Protein AF-A0A439MGD2-F1 (afdb_monomer)

Solvent-accessible surface area (backbone atoms only — not comparable to full-atom values): 10215 Å² total; per-residue (Å²): 134,86,81,74,79,73,76,69,52,72,60,55,50,51,48,52,53,52,51,52,54,41,56,72,73,68,52,54,62,47,47,39,53,38,51,51,21,68,73,44,88,69,88,70,55,34,58,58,49,19,51,51,33,62,69,57,83,57,91,49,63,71,60,35,55,48,27,49,51,44,19,49,51,24,62,77,41,50,62,48,47,56,51,49,30,52,27,51,69,38,46,74,86,78,78,60,95,84,59,50,73,71,52,50,53,53,47,49,53,54,19,48,55,50,7,36,71,70,29,59,43,27,53,69,36,50,49,47,68,51,37,52,66,62,52,48,54,54,48,52,54,50,51,56,48,38,49,77,71,62,75,57,48,82,93,55,88,84,83,72,85,84,48,69,91,37,64,61,61,56,55,53,52,57,59,50,73,108

Radius of gyration: 20.26 Å; Cα contacts (8 Å, |Δi|>4): 170; chains: 1; bounding box: 61×33×60 Å

Secondary structure (DSSP, 8-state):
------PPPHHHHHHHHHHHHHHHTT--HHHHHHHHHHH-SSS--HHHHHHHHHH---S-HHHHHHHHHHHHHHHH-HHHHHHHHHHHHT---PPPTT--HHHHHHHHHHHHHHHHHH-HHHHH-GGGTT-HHHHHHHHHHHHHHHHHTT--STT-----TT-TTTHHHHHHHHHHT-

Sequence (178 aa):
MSTTERKPSPQASTARMVLDECMADGACVEAIIARLALRFETGIDAAELADVALDMCSADLRKRDRLERIADLLRHRPDIFAMLRETGAAVRHERDGWETDAAVVRRLAASFDAAATVSLAASVQLSSLGDEEKLTAATDEIVAWLERQGFTGTDRTILDIGCGIGRFESALSDAAHR

pLDDT: mean 88.45, std 11.64, range [37.03, 97.5]

Nearest PDB structures (foldseek):
  3t6g-assembly2_D  TM=3.072E-01  e=3.084E+00  Homo sapiens

Structure (mmCIF, N/CA/C/O backbone):
data_AF-A0A439MGD2-F1
#
_entry.id   AF-A0A439MGD2-F1
#
loop_
_atom_site.group_PDB
_atom_site.id
_atom_site.type_symbol
_atom_site.label_atom_id
_atom_site.label_alt_id
_atom_site.label_comp_id
_atom_site.label_asym_id
_atom_site.label_entity_id
_atom_site.label_seq_id
_atom_site.pdbx_PDB_ins_code
_atom_site.Cartn_x
_atom_site.Cartn_y
_atom_site.Cartn_z
_atom_site.occupancy
_atom_site.B_iso_or_equiv
_atom_site.auth_seq_id
_atom_site.auth_comp_id
_atom_site.auth_asym_id
_atom_site.auth_atom_id
_atom_site.pdbx_PDB_model_num
ATOM 1 N N . MET A 1 1 ? 36.175 5.487 -28.814 1.00 37.03 1 MET A N 1
ATOM 2 C CA . MET A 1 1 ? 35.192 4.424 -28.520 1.00 37.03 1 MET A CA 1
ATOM 3 C C . MET A 1 1 ? 33.833 5.093 -28.462 1.00 37.03 1 MET A C 1
ATOM 5 O O . MET A 1 1 ? 33.651 5.955 -27.616 1.00 37.03 1 MET A O 1
ATOM 9 N N . SER A 1 2 ? 32.960 4.815 -29.433 1.00 38.34 2 SER A N 1
ATOM 10 C CA . SER A 1 2 ? 31.617 5.405 -29.488 1.00 38.34 2 SER A CA 1
ATOM 11 C C . SER A 1 2 ? 30.775 4.842 -28.351 1.00 38.34 2 SER A C 1
ATOM 13 O O . SER A 1 2 ? 30.491 3.647 -28.329 1.00 38.34 2 SER A O 1
ATOM 15 N N . THR A 1 3 ? 30.392 5.694 -27.406 1.00 41.03 3 THR A N 1
ATOM 16 C CA . THR A 1 3 ? 29.295 5.428 -26.480 1.00 41.03 3 THR A CA 1
ATOM 17 C C . THR A 1 3 ? 28.009 5.517 -27.284 1.00 41.03 3 THR A C 1
ATOM 19 O O . THR A 1 3 ? 27.462 6.596 -27.493 1.00 41.03 3 THR A O 1
ATOM 22 N N . THR A 1 4 ? 27.569 4.387 -27.826 1.00 44.19 4 THR A N 1
ATOM 23 C CA . THR A 1 4 ? 26.235 4.267 -28.408 1.00 44.19 4 THR A CA 1
ATOM 24 C C . THR A 1 4 ? 25.240 4.577 -27.294 1.00 44.19 4 THR A C 1
ATOM 26 O O . THR A 1 4 ? 25.077 3.763 -26.386 1.00 44.19 4 THR A O 1
ATOM 29 N N . GLU A 1 5 ? 24.620 5.758 -27.321 1.00 45.97 5 GLU A N 1
ATOM 30 C CA . GLU A 1 5 ? 23.444 6.053 -26.504 1.00 45.97 5 GLU A CA 1
ATOM 31 C C . GLU A 1 5 ? 22.395 4.991 -26.833 1.00 45.97 5 GLU A C 1
ATOM 33 O O . GLU A 1 5 ? 21.767 4.991 -27.897 1.00 45.97 5 GLU A O 1
ATOM 38 N N . ARG A 1 6 ? 22.269 4.002 -25.948 1.00 54.38 6 ARG A N 1
ATOM 39 C CA . ARG A 1 6 ? 21.258 2.964 -26.070 1.00 54.38 6 ARG A CA 1
ATOM 40 C C . ARG A 1 6 ? 19.923 3.664 -25.869 1.00 54.38 6 ARG A C 1
ATOM 42 O O . ARG A 1 6 ? 19.632 4.121 -24.767 1.00 54.38 6 ARG A O 1
ATOM 49 N N . LYS A 1 7 ? 19.131 3.789 -26.939 1.00 57.94 7 LYS A N 1
ATOM 50 C CA . LYS A 1 7 ? 17.769 4.317 -26.820 1.00 57.94 7 LYS A CA 1
ATOM 51 C C . LYS A 1 7 ? 17.043 3.525 -25.723 1.00 57.94 7 LYS A C 1
ATOM 53 O O . LYS A 1 7 ? 17.091 2.291 -25.771 1.00 57.94 7 LYS A O 1
ATOM 58 N N . PRO A 1 8 ? 16.420 4.202 -24.743 1.00 61.88 8 PRO A N 1
ATOM 59 C CA . PRO A 1 8 ? 15.679 3.528 -23.686 1.00 61.88 8 PRO A CA 1
ATOM 60 C C . PRO A 1 8 ? 14.599 2.639 -24.306 1.00 61.88 8 PRO A C 1
ATOM 62 O O . PRO A 1 8 ? 14.018 2.987 -25.339 1.00 61.88 8 PRO A O 1
ATOM 65 N N . SER A 1 9 ? 14.339 1.485 -23.686 1.00 74.88 9 SER A N 1
ATOM 66 C CA . SER A 1 9 ? 13.216 0.637 -24.082 1.00 74.88 9 SER A CA 1
ATOM 67 C C . SER A 1 9 ? 11.909 1.456 -24.031 1.00 74.88 9 SER A C 1
ATOM 69 O O . SER A 1 9 ? 11.821 2.447 -23.291 1.00 74.88 9 SER A O 1
ATOM 71 N N . PRO A 1 10 ? 10.871 1.099 -24.811 1.00 77.94 10 PRO A N 1
ATOM 72 C CA . PRO A 1 10 ? 9.569 1.759 -24.710 1.00 77.94 10 PRO A CA 1
ATOM 73 C C . PRO A 1 10 ? 9.044 1.783 -23.265 1.00 77.94 10 PRO A C 1
ATOM 75 O O . PRO A 1 10 ? 8.558 2.814 -22.811 1.00 77.94 10 PRO A O 1
ATOM 78 N N . GLN A 1 11 ? 9.252 0.694 -22.516 1.00 78.25 11 GLN A N 1
ATOM 79 C CA . GLN A 1 11 ? 8.899 0.575 -21.098 1.00 78.25 11 GLN A CA 1
ATOM 80 C C . GLN A 1 11 ? 9.708 1.521 -20.205 1.00 78.25 11 GLN A C 1
ATOM 82 O O . GLN A 1 11 ? 9.112 2.231 -19.401 1.00 78.25 11 GLN A O 1
ATOM 87 N N . ALA A 1 12 ? 11.029 1.624 -20.392 1.00 82.00 12 ALA A N 1
ATOM 88 C CA . ALA A 1 12 ? 11.859 2.592 -19.673 1.00 82.00 12 ALA A CA 1
ATOM 89 C C . ALA A 1 12 ? 11.436 4.044 -19.961 1.00 82.00 12 ALA A C 1
ATOM 91 O O . ALA A 1 12 ? 11.472 4.899 -19.078 1.00 82.00 12 ALA A O 1
ATOM 92 N N . SER A 1 13 ? 10.987 4.334 -21.185 1.00 84.81 13 SER A N 1
ATOM 93 C CA . SER A 1 13 ? 10.489 5.666 -21.555 1.00 84.81 13 SER A CA 1
ATOM 94 C C . SER A 1 13 ? 9.161 5.986 -20.860 1.00 84.81 13 SER A C 1
ATOM 96 O O . SER A 1 13 ? 9.002 7.074 -20.307 1.00 84.81 13 SER A O 1
ATOM 98 N N . THR A 1 14 ? 8.233 5.025 -20.814 1.00 86.06 14 THR A N 1
ATOM 99 C CA . THR A 1 14 ? 6.993 5.141 -20.033 1.00 86.06 14 THR A CA 1
ATOM 100 C C . THR A 1 14 ? 7.289 5.270 -18.538 1.00 86.06 14 THR A C 1
ATOM 102 O O . THR A 1 14 ? 6.682 6.104 -17.875 1.00 86.06 14 THR A O 1
ATOM 105 N N . ALA A 1 15 ? 8.249 4.509 -18.005 1.00 86.69 15 ALA A N 1
ATOM 106 C CA . ALA A 1 15 ? 8.657 4.576 -16.603 1.00 86.69 15 ALA A CA 1
ATOM 107 C C . ALA A 1 15 ? 9.165 5.966 -16.214 1.00 86.69 15 ALA A C 1
ATOM 109 O O . ALA A 1 15 ? 8.719 6.505 -15.204 1.00 86.69 15 ALA A O 1
ATOM 110 N N . ARG A 1 16 ? 10.009 6.589 -17.048 1.00 90.12 16 ARG A N 1
ATOM 1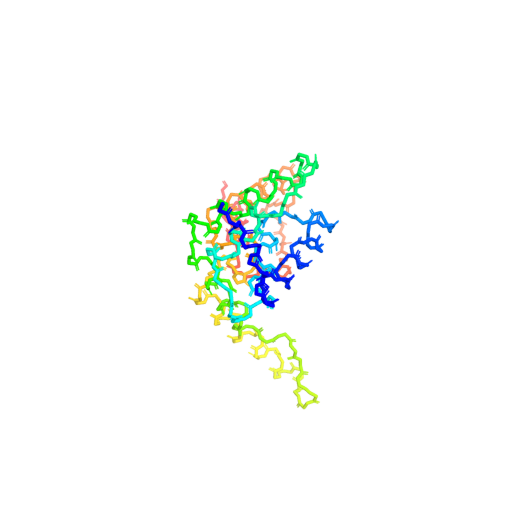11 C CA . ARG A 1 16 ? 10.465 7.975 -16.841 1.00 90.12 16 ARG A CA 1
ATOM 112 C C . ARG A 1 16 ? 9.303 8.963 -16.789 1.00 90.12 16 ARG A C 1
ATOM 114 O O . ARG A 1 16 ? 9.249 9.787 -15.884 1.00 90.12 16 ARG A O 1
ATOM 121 N N . MET A 1 17 ? 8.357 8.850 -17.722 1.00 87.81 17 MET A N 1
ATOM 122 C CA . MET A 1 17 ? 7.177 9.718 -17.764 1.00 87.81 17 MET A CA 1
ATOM 123 C C . MET A 1 17 ? 6.311 9.568 -16.503 1.00 87.81 17 MET A C 1
ATOM 125 O O . MET A 1 17 ? 5.921 10.567 -15.906 1.00 87.81 17 MET A O 1
ATOM 129 N N . VAL A 1 18 ? 6.048 8.330 -16.071 1.00 86.19 18 VAL A N 1
ATOM 130 C CA . VAL A 1 18 ? 5.254 8.054 -14.863 1.00 86.19 18 VAL A CA 1
ATOM 131 C C . VAL A 1 18 ? 5.973 8.531 -13.598 1.00 86.19 18 VAL A C 1
ATOM 133 O O . VAL A 1 18 ? 5.331 9.093 -12.711 1.00 86.19 18 VAL A O 1
ATOM 136 N N . LEU A 1 19 ? 7.292 8.333 -13.510 1.00 89.19 19 LEU A N 1
ATOM 137 C CA . LEU A 1 19 ? 8.119 8.849 -12.418 1.00 89.19 19 LEU A CA 1
ATOM 138 C C . LEU A 1 19 ? 8.026 10.376 -12.332 1.00 89.19 19 LEU A C 1
ATOM 140 O O . LEU A 1 19 ? 7.788 10.907 -11.248 1.00 89.19 19 LEU A O 1
ATOM 144 N N . ASP A 1 20 ? 8.164 11.078 -13.458 1.00 88.69 20 ASP A N 1
ATOM 145 C CA . ASP A 1 20 ? 8.048 12.538 -13.510 1.00 88.69 20 ASP A CA 1
ATOM 146 C C . ASP A 1 20 ? 6.662 13.037 -13.086 1.00 88.69 20 ASP A C 1
ATOM 148 O O . ASP A 1 20 ? 6.574 13.961 -12.274 1.00 88.69 20 ASP A O 1
ATOM 152 N N . GLU A 1 21 ? 5.591 12.399 -13.562 1.00 86.88 21 GLU A N 1
ATOM 153 C CA . GLU A 1 21 ? 4.212 12.718 -13.173 1.00 86.88 21 GLU A CA 1
ATOM 154 C C . GLU A 1 21 ? 4.003 12.537 -11.662 1.00 86.88 21 GLU A C 1
ATOM 156 O O . GLU A 1 21 ? 3.577 13.458 -10.968 1.00 86.88 21 GLU A O 1
ATOM 161 N N . CYS A 1 22 ? 4.392 11.382 -11.111 1.00 84.75 22 CYS A N 1
ATOM 162 C CA . CYS A 1 22 ? 4.196 11.110 -9.687 1.00 84.75 22 CYS A CA 1
ATOM 163 C C . CYS A 1 22 ? 5.055 12.020 -8.792 1.00 84.75 22 CYS A C 1
ATOM 165 O O . CYS A 1 22 ? 4.662 12.338 -7.667 1.00 84.75 22 CYS A O 1
ATOM 167 N N . MET A 1 23 ? 6.226 12.454 -9.270 1.00 85.88 23 MET A N 1
ATOM 168 C CA . MET A 1 23 ? 7.065 13.407 -8.546 1.00 85.88 23 MET A CA 1
ATOM 169 C C . MET A 1 23 ? 6.479 14.822 -8.528 1.00 85.88 23 MET A C 1
ATOM 171 O O . MET A 1 23 ? 6.664 15.510 -7.515 1.00 85.88 23 MET A O 1
ATOM 175 N N . ALA A 1 24 ? 5.791 15.234 -9.600 1.00 86.25 24 ALA A N 1
ATOM 176 C CA . ALA A 1 24 ? 5.147 16.542 -9.725 1.00 86.25 24 ALA A CA 1
ATOM 177 C C . ALA A 1 24 ? 3.980 16.721 -8.739 1.00 86.25 24 ALA A C 1
ATOM 179 O O . ALA A 1 24 ? 3.805 17.808 -8.194 1.00 86.25 24 ALA A O 1
ATOM 180 N N . ASP A 1 25 ? 3.267 15.638 -8.420 1.00 82.62 25 ASP A N 1
ATOM 181 C CA . ASP A 1 25 ? 2.149 15.630 -7.464 1.00 82.62 25 ASP A CA 1
ATOM 182 C C . ASP A 1 25 ? 2.575 15.753 -5.986 1.00 82.62 25 ASP A C 1
ATOM 184 O O . ASP A 1 25 ? 1.738 15.706 -5.086 1.00 82.62 25 ASP A O 1
ATOM 188 N N . GLY A 1 26 ? 3.878 15.835 -5.693 1.00 82.44 26 GLY A N 1
ATOM 189 C CA . GLY A 1 26 ? 4.385 15.907 -4.316 1.00 82.44 26 GLY A CA 1
ATOM 190 C C . GLY A 1 26 ? 4.240 14.610 -3.504 1.00 82.44 26 GLY A C 1
ATOM 191 O O . GLY A 1 26 ? 4.452 14.627 -2.294 1.00 82.44 26 GLY A O 1
ATOM 192 N N . ALA A 1 27 ? 3.914 13.481 -4.144 1.00 86.44 27 ALA A N 1
ATOM 193 C CA . ALA A 1 27 ? 3.750 12.187 -3.480 1.00 86.44 27 ALA A CA 1
ATOM 194 C C . ALA A 1 27 ? 5.040 11.714 -2.775 1.00 86.44 27 ALA A C 1
ATOM 196 O O . ALA A 1 27 ? 6.147 11.921 -3.277 1.00 86.44 27 ALA A O 1
ATOM 197 N N . CYS A 1 28 ? 4.932 11.036 -1.629 1.00 90.75 28 CYS A N 1
ATOM 198 C CA . CYS A 1 28 ? 6.105 10.424 -0.995 1.00 90.75 28 CYS A CA 1
ATOM 199 C C . CYS A 1 28 ? 6.706 9.313 -1.876 1.00 90.75 28 CYS A C 1
ATOM 201 O O . CYS A 1 28 ? 6.046 8.780 -2.769 1.00 90.75 28 CYS A O 1
ATOM 203 N N . VAL A 1 29 ? 7.968 8.958 -1.623 1.00 93.56 29 VAL A N 1
ATOM 204 C CA . VAL A 1 29 ? 8.707 7.955 -2.409 1.00 93.56 29 VAL A CA 1
ATOM 205 C C . VAL A 1 29 ? 7.972 6.612 -2.449 1.00 93.56 29 VAL A C 1
ATOM 207 O O . VAL A 1 29 ? 7.854 5.996 -3.504 1.00 93.56 29 VAL A O 1
ATOM 210 N N . GLU A 1 30 ? 7.408 6.186 -1.326 1.00 94.56 30 GLU A N 1
ATOM 211 C CA . GLU A 1 30 ? 6.679 4.928 -1.221 1.00 94.56 30 GLU A CA 1
ATOM 212 C C . GLU A 1 30 ? 5.373 4.947 -2.025 1.00 94.56 30 GLU A C 1
ATOM 214 O O . GLU A 1 30 ? 5.033 3.968 -2.688 1.00 94.56 30 GLU A O 1
ATOM 219 N N . ALA A 1 31 ? 4.666 6.081 -2.048 1.00 93.00 31 ALA A N 1
ATOM 220 C CA . ALA A 1 31 ? 3.486 6.245 -2.891 1.00 93.00 31 ALA A CA 1
ATOM 221 C C . ALA A 1 31 ? 3.842 6.227 -4.386 1.00 93.00 31 ALA A C 1
ATOM 223 O O . ALA A 1 31 ? 3.080 5.683 -5.183 1.00 93.00 31 ALA A O 1
ATOM 224 N N . ILE A 1 32 ? 5.000 6.775 -4.771 1.00 92.94 32 ILE A N 1
ATOM 225 C CA . ILE A 1 32 ? 5.499 6.692 -6.151 1.00 92.94 32 ILE A CA 1
ATOM 226 C C . ILE A 1 32 ? 5.755 5.228 -6.527 1.00 92.94 32 ILE A C 1
ATOM 228 O O . ILE A 1 32 ? 5.255 4.776 -7.554 1.00 92.94 32 ILE A O 1
ATOM 232 N N . ILE A 1 33 ? 6.460 4.466 -5.684 1.00 93.38 33 ILE A N 1
ATOM 233 C CA . ILE A 1 33 ? 6.733 3.037 -5.919 1.00 93.38 33 ILE A CA 1
ATOM 234 C C . ILE A 1 33 ? 5.428 2.239 -6.045 1.00 93.38 33 ILE A C 1
ATOM 236 O O . ILE A 1 33 ? 5.273 1.467 -6.989 1.00 93.38 33 ILE A O 1
ATOM 240 N N . ALA A 1 34 ? 4.459 2.468 -5.156 1.00 93.50 34 ALA A N 1
ATOM 241 C CA . ALA A 1 34 ? 3.152 1.818 -5.227 1.00 93.50 34 ALA A CA 1
ATOM 242 C C . ALA A 1 34 ? 2.400 2.143 -6.531 1.00 93.50 34 ALA A C 1
ATOM 244 O O . ALA A 1 34 ? 1.881 1.244 -7.189 1.00 93.50 34 ALA A O 1
ATOM 245 N N . ARG A 1 35 ? 2.389 3.411 -6.965 1.00 91.25 35 ARG A N 1
ATOM 246 C CA . ARG A 1 35 ? 1.772 3.818 -8.242 1.00 91.25 35 ARG A CA 1
ATOM 247 C C . ARG A 1 35 ? 2.469 3.193 -9.448 1.00 91.25 35 ARG A C 1
ATOM 249 O O . ARG A 1 35 ? 1.793 2.794 -10.393 1.00 91.25 35 ARG A O 1
ATOM 256 N N . LEU A 1 36 ? 3.798 3.100 -9.423 1.00 89.88 36 LEU A N 1
ATOM 257 C CA . LEU A 1 36 ? 4.565 2.416 -10.464 1.00 89.88 36 LEU A CA 1
ATOM 258 C C . LEU A 1 36 ? 4.184 0.934 -10.534 1.00 89.88 36 LEU A C 1
ATOM 260 O O . LEU A 1 36 ? 3.945 0.431 -11.628 1.00 89.88 36 LEU A O 1
ATOM 264 N N . ALA A 1 37 ? 4.062 0.259 -9.388 1.00 91.19 37 ALA A N 1
ATOM 265 C CA . ALA A 1 37 ? 3.673 -1.150 -9.334 1.00 91.19 37 ALA A CA 1
ATOM 266 C C . ALA A 1 37 ? 2.301 -1.382 -9.986 1.00 91.19 37 ALA A C 1
ATOM 268 O O . ALA A 1 37 ? 2.162 -2.293 -10.794 1.00 91.19 37 ALA A O 1
ATOM 269 N N . LEU A 1 38 ? 1.324 -0.511 -9.715 1.00 88.56 38 LEU A N 1
ATOM 270 C CA . LEU A 1 38 ? -0.019 -0.605 -10.302 1.00 88.56 38 LEU A CA 1
ATOM 271 C C . LEU A 1 38 ? -0.073 -0.257 -11.797 1.00 88.56 38 LEU A C 1
ATOM 273 O O . LEU A 1 38 ? -0.917 -0.777 -12.516 1.00 88.56 38 LEU A O 1
ATOM 277 N N . ARG A 1 39 ? 0.791 0.645 -12.282 1.00 86.31 39 ARG A N 1
ATOM 278 C CA . ARG A 1 39 ? 0.784 1.084 -13.692 1.00 86.31 39 ARG A CA 1
ATOM 279 C C . ARG A 1 39 ? 1.548 0.146 -14.624 1.00 86.31 39 ARG A C 1
ATOM 281 O O . ARG A 1 39 ? 1.283 0.136 -15.823 1.00 86.31 39 ARG A O 1
ATOM 288 N N . PHE A 1 40 ? 2.500 -0.615 -14.096 1.00 78.69 40 PHE A N 1
ATOM 289 C CA . PHE A 1 40 ? 3.270 -1.582 -14.866 1.00 78.69 40 PHE A CA 1
ATOM 290 C C . PHE A 1 40 ? 2.907 -2.989 -14.408 1.00 78.69 40 PHE A C 1
ATOM 292 O O . PHE A 1 40 ? 3.580 -3.504 -13.530 1.00 78.69 40 PHE A O 1
ATOM 299 N N . GLU A 1 41 ? 1.902 -3.642 -14.990 1.00 65.25 41 GLU A N 1
ATOM 300 C CA . GLU A 1 41 ? 1.585 -5.041 -14.639 1.00 65.25 41 GLU A CA 1
ATOM 301 C C . GLU A 1 41 ? 2.681 -6.022 -15.099 1.00 65.25 41 GLU A C 1
ATOM 303 O O . GLU A 1 41 ? 2.976 -7.000 -14.417 1.00 65.25 41 GLU A O 1
ATOM 308 N N . THR A 1 42 ? 3.337 -5.745 -16.233 1.00 69.06 42 THR A N 1
ATOM 309 C CA . THR A 1 42 ? 4.427 -6.567 -16.787 1.00 69.06 42 THR A CA 1
ATOM 310 C C . THR A 1 42 ? 5.499 -5.710 -17.472 1.00 69.06 42 THR A C 1
ATOM 312 O O . THR A 1 42 ? 5.264 -4.553 -17.824 1.00 69.06 42 THR A O 1
ATOM 315 N N . GLY A 1 43 ? 6.691 -6.281 -17.680 1.00 73.31 43 GLY A N 1
ATOM 316 C CA . GLY A 1 43 ? 7.683 -5.742 -18.621 1.00 73.31 43 GLY A CA 1
ATOM 317 C C . GLY A 1 43 ? 8.708 -4.748 -18.073 1.00 73.31 43 GLY A C 1
ATOM 318 O O . GLY A 1 43 ? 9.552 -4.308 -18.838 1.00 73.31 43 GLY A O 1
ATOM 319 N N . ILE A 1 44 ? 8.669 -4.416 -16.783 1.00 84.44 44 ILE A N 1
ATOM 320 C CA . ILE A 1 44 ? 9.782 -3.747 -16.097 1.00 84.44 44 ILE A CA 1
ATOM 321 C C . ILE A 1 44 ? 9.900 -4.317 -14.684 1.00 84.44 44 ILE A C 1
ATOM 323 O O . ILE A 1 44 ? 8.885 -4.467 -13.990 1.00 84.44 44 ILE A O 1
ATOM 327 N N . ASP A 1 45 ? 11.099 -4.708 -14.271 1.00 87.25 45 ASP A N 1
ATOM 328 C CA . ASP A 1 45 ? 11.350 -5.189 -12.913 1.00 87.25 45 ASP A CA 1
ATOM 329 C C . ASP A 1 45 ? 11.855 -4.060 -11.997 1.00 87.25 45 ASP A C 1
ATOM 331 O O . ASP A 1 45 ? 12.037 -2.914 -12.419 1.00 87.25 45 ASP A O 1
ATOM 335 N N . ALA A 1 46 ? 12.014 -4.366 -10.707 1.00 90.62 46 ALA A N 1
ATOM 336 C CA . ALA A 1 46 ? 12.459 -3.388 -9.719 1.00 90.62 46 ALA A CA 1
ATOM 337 C C . ALA A 1 46 ? 13.872 -2.854 -10.015 1.00 90.62 46 ALA A C 1
ATOM 339 O O . ALA A 1 46 ? 14.135 -1.673 -9.795 1.00 90.62 46 ALA A O 1
ATOM 340 N N . ALA A 1 47 ? 14.769 -3.699 -10.532 1.00 90.88 47 ALA A N 1
ATOM 341 C CA . ALA A 1 47 ? 16.142 -3.310 -10.830 1.00 90.88 47 ALA A CA 1
ATOM 342 C C . ALA A 1 47 ? 16.196 -2.370 -12.041 1.00 90.88 47 ALA A C 1
ATOM 344 O O . ALA A 1 47 ? 16.828 -1.319 -11.966 1.00 90.88 47 ALA A O 1
ATOM 345 N N . GLU A 1 48 ? 15.459 -2.685 -13.108 1.00 90.38 48 GLU A N 1
ATOM 346 C CA . GLU A 1 48 ? 15.346 -1.817 -14.280 1.00 90.38 48 GLU A CA 1
ATOM 347 C C . GLU A 1 48 ? 14.711 -0.468 -13.909 1.00 90.38 48 GLU A C 1
ATOM 349 O O . GLU A 1 48 ? 15.202 0.574 -14.337 1.00 90.38 48 GLU A O 1
ATOM 354 N N . LEU A 1 49 ? 13.683 -0.439 -13.050 1.00 90.50 49 LEU A N 1
ATOM 355 C CA . LEU A 1 49 ? 13.126 0.824 -12.546 1.00 90.50 49 LEU A CA 1
ATOM 356 C C . LEU A 1 49 ? 14.115 1.628 -11.697 1.00 90.50 49 LEU A C 1
ATOM 358 O O . LEU A 1 49 ? 14.124 2.858 -11.785 1.00 90.50 49 LEU A O 1
ATOM 362 N N . ALA A 1 50 ? 14.939 0.962 -10.887 1.00 93.50 50 ALA A N 1
ATOM 363 C CA . ALA A 1 50 ? 15.976 1.629 -10.108 1.00 93.50 50 ALA A CA 1
ATOM 364 C C . ALA A 1 50 ? 17.023 2.282 -11.020 1.00 93.50 50 ALA A C 1
ATOM 366 O O . ALA A 1 50 ? 17.408 3.431 -10.798 1.00 93.50 50 ALA A O 1
ATOM 367 N N . ASP A 1 51 ? 17.439 1.581 -12.074 1.00 93.19 51 ASP A N 1
ATOM 368 C CA . ASP A 1 51 ? 18.372 2.111 -13.066 1.00 93.19 51 ASP A CA 1
ATOM 369 C C . ASP A 1 51 ? 17.747 3.278 -13.843 1.00 93.19 51 ASP A C 1
ATOM 371 O O . ASP A 1 51 ? 18.374 4.326 -13.999 1.00 93.19 51 ASP A O 1
ATOM 375 N N . VAL A 1 52 ? 16.471 3.164 -14.231 1.00 92.44 52 VAL A N 1
ATOM 376 C CA . VAL A 1 52 ? 15.722 4.266 -14.851 1.00 92.44 52 VAL A CA 1
ATOM 377 C C . VAL A 1 52 ? 15.691 5.503 -13.952 1.00 92.44 52 VAL A C 1
ATOM 379 O O . VAL A 1 52 ? 15.893 6.608 -14.458 1.00 92.44 52 VAL A O 1
ATOM 382 N N . ALA A 1 53 ? 15.445 5.341 -12.649 1.00 93.06 53 ALA A N 1
ATOM 383 C CA . ALA A 1 53 ? 15.404 6.453 -11.703 1.00 93.06 53 ALA A CA 1
ATOM 384 C C . ALA A 1 53 ? 16.772 7.143 -11.558 1.00 93.06 53 ALA A C 1
ATOM 386 O O . ALA A 1 53 ? 16.829 8.370 -11.515 1.00 93.06 53 ALA A O 1
ATOM 387 N N . LEU A 1 54 ? 17.873 6.388 -11.544 1.00 93.50 54 LEU A N 1
ATOM 388 C CA . LEU A 1 54 ? 19.227 6.952 -11.450 1.00 93.50 54 LEU A CA 1
ATOM 389 C C . LEU A 1 54 ? 19.690 7.628 -12.739 1.00 93.50 54 LEU A C 1
ATOM 391 O O . LEU A 1 54 ? 20.414 8.620 -12.685 1.00 93.50 54 LEU A O 1
ATOM 395 N N . ASP A 1 55 ? 19.236 7.136 -13.890 1.00 93.31 55 ASP A N 1
ATOM 396 C CA . ASP A 1 55 ? 19.491 7.765 -15.186 1.00 93.31 55 ASP A CA 1
ATOM 397 C C . ASP A 1 55 ? 18.772 9.117 -15.342 1.00 93.31 55 ASP A C 1
ATOM 399 O O . ASP A 1 55 ? 19.139 9.927 -16.200 1.00 93.31 55 ASP A O 1
ATOM 403 N N . MET A 1 56 ? 17.722 9.379 -14.554 1.00 90.50 56 MET A N 1
ATOM 404 C CA . MET A 1 56 ? 16.994 10.649 -14.576 1.00 90.50 56 MET A CA 1
ATOM 405 C C . MET A 1 56 ? 17.817 11.754 -13.898 1.00 90.50 56 MET A C 1
ATOM 407 O O . MET A 1 56 ? 17.578 12.156 -12.762 1.00 90.50 56 MET A O 1
ATOM 411 N N . CYS A 1 57 ? 18.786 12.309 -14.624 1.00 77.50 57 CYS A N 1
ATOM 412 C CA . CYS A 1 57 ? 19.557 13.461 -14.167 1.00 77.50 57 CYS A CA 1
ATOM 413 C C . CYS A 1 57 ? 18.650 14.675 -13.895 1.00 77.50 57 CYS A C 1
ATOM 415 O O . CYS A 1 57 ? 17.934 15.149 -14.779 1.00 77.50 57 CYS A O 1
ATOM 417 N N . SER A 1 58 ? 18.738 15.243 -12.688 1.00 83.81 58 SER A N 1
ATOM 418 C CA . SER A 1 58 ? 18.112 16.525 -12.350 1.00 83.81 58 SER A CA 1
ATOM 419 C C . SER A 1 58 ? 19.111 17.498 -11.725 1.00 83.81 58 SER A C 1
ATOM 421 O O . SER A 1 58 ? 19.959 17.112 -10.914 1.00 83.81 58 SER A O 1
ATOM 423 N N . ALA A 1 59 ? 19.006 18.774 -12.107 1.00 86.50 59 ALA A N 1
ATOM 424 C CA . ALA A 1 59 ? 19.716 19.874 -11.454 1.00 86.50 59 ALA A CA 1
ATOM 425 C C . ALA A 1 59 ? 19.078 20.262 -10.106 1.00 86.50 59 ALA A C 1
ATOM 427 O O . ALA A 1 59 ? 19.741 20.874 -9.273 1.00 86.50 59 ALA A O 1
ATOM 428 N N . ASP A 1 60 ? 17.814 19.891 -9.881 1.00 90.00 60 ASP A N 1
ATOM 429 C CA . ASP A 1 60 ? 17.139 20.063 -8.597 1.00 90.00 60 ASP A CA 1
ATOM 430 C C . ASP A 1 60 ? 17.594 18.964 -7.627 1.00 90.00 60 ASP A C 1
ATOM 432 O O . ASP A 1 60 ? 17.318 17.779 -7.833 1.00 90.00 60 ASP A O 1
ATOM 436 N N . LEU A 1 61 ? 18.288 19.373 -6.561 1.00 89.00 61 LEU A N 1
ATOM 437 C CA . LEU A 1 61 ? 18.798 18.468 -5.530 1.00 89.00 61 LEU A CA 1
ATOM 438 C C . LEU A 1 61 ? 17.674 17.679 -4.849 1.00 89.00 61 LEU A C 1
ATOM 440 O O . LEU A 1 61 ? 17.821 16.484 -4.640 1.00 89.00 61 LEU A O 1
ATOM 444 N N . ARG A 1 62 ? 16.509 18.289 -4.593 1.00 88.75 62 ARG A N 1
ATOM 445 C CA . ARG A 1 62 ? 15.388 17.580 -3.951 1.00 88.75 62 ARG A CA 1
ATOM 446 C C . ARG A 1 62 ? 14.816 16.498 -4.853 1.00 88.75 62 ARG A C 1
ATOM 448 O O . ARG A 1 62 ? 14.410 15.441 -4.374 1.00 88.75 62 ARG A O 1
ATOM 455 N N . LYS A 1 63 ? 14.745 16.769 -6.158 1.00 90.25 63 LYS A N 1
ATOM 456 C CA . LYS A 1 63 ? 14.304 15.776 -7.141 1.00 90.25 63 LYS A CA 1
ATOM 457 C C . LYS A 1 63 ? 15.319 14.638 -7.244 1.00 90.25 63 LYS A C 1
ATOM 459 O O . LYS A 1 63 ? 14.914 13.481 -7.265 1.00 90.25 63 LYS A O 1
ATOM 464 N N . ARG A 1 64 ? 16.614 14.964 -7.252 1.00 91.94 64 ARG A N 1
ATOM 465 C CA . ARG A 1 64 ? 17.700 13.978 -7.253 1.00 91.94 64 ARG A CA 1
ATOM 466 C C . ARG A 1 64 ? 17.649 13.066 -6.027 1.00 91.94 64 ARG A C 1
ATOM 468 O O . ARG A 1 64 ? 17.574 11.858 -6.206 1.00 91.94 64 ARG A O 1
ATOM 475 N N . ASP A 1 65 ? 17.565 13.628 -4.822 1.00 92.50 65 ASP A N 1
ATOM 476 C CA . ASP A 1 65 ? 17.504 12.852 -3.575 1.00 92.50 65 ASP A CA 1
ATOM 477 C C . ASP A 1 65 ? 16.304 11.884 -3.564 1.00 92.50 65 ASP A C 1
ATOM 479 O O . ASP A 1 65 ? 16.393 10.750 -3.094 1.00 92.50 65 ASP A O 1
ATOM 483 N N . ARG A 1 66 ? 15.157 12.310 -4.117 1.00 93.31 66 ARG A N 1
ATOM 484 C CA . ARG A 1 66 ? 13.966 11.452 -4.251 1.00 93.31 66 ARG A CA 1
ATOM 485 C C . ARG A 1 66 ? 14.190 10.306 -5.236 1.00 93.31 66 ARG A C 1
ATOM 487 O O . ARG A 1 66 ? 13.766 9.192 -4.943 1.00 93.31 66 ARG A O 1
ATOM 494 N N . LEU A 1 67 ? 14.831 10.564 -6.375 1.00 94.44 67 LEU A N 1
ATOM 495 C CA . LEU A 1 67 ? 15.158 9.538 -7.371 1.00 94.44 67 LEU A CA 1
ATOM 496 C C . LEU A 1 67 ? 16.155 8.512 -6.822 1.00 94.44 67 LEU A C 1
ATOM 498 O O . LEU A 1 67 ? 15.938 7.312 -6.981 1.00 94.44 67 LEU A O 1
ATOM 502 N N . GLU A 1 68 ? 17.184 8.971 -6.108 1.00 95.06 68 GLU A N 1
ATOM 503 C CA . GLU A 1 68 ? 18.147 8.106 -5.418 1.00 95.06 68 GLU A CA 1
ATOM 504 C C . GLU A 1 68 ? 17.441 7.222 -4.381 1.00 95.06 68 GLU A C 1
ATOM 506 O O . GLU A 1 68 ? 17.604 6.005 -4.391 1.00 95.06 68 GLU A O 1
ATOM 511 N N . ARG A 1 69 ? 16.542 7.794 -3.569 1.00 95.12 69 ARG A N 1
ATOM 512 C CA . ARG A 1 69 ? 15.757 7.032 -2.585 1.00 95.12 69 ARG A CA 1
ATOM 513 C C . ARG A 1 69 ? 14.824 5.996 -3.223 1.00 95.12 69 ARG A C 1
ATOM 515 O O . ARG A 1 69 ? 14.654 4.911 -2.667 1.00 95.12 69 ARG A O 1
ATOM 522 N N . ILE A 1 70 ? 14.202 6.318 -4.362 1.00 94.25 70 ILE A N 1
ATOM 523 C CA . ILE A 1 70 ? 13.393 5.356 -5.129 1.00 94.25 70 ILE A CA 1
ATOM 524 C C . ILE A 1 70 ? 14.274 4.180 -5.561 1.00 94.25 70 ILE A C 1
ATOM 526 O O . ILE A 1 70 ? 13.918 3.028 -5.311 1.00 94.25 70 ILE A O 1
ATOM 530 N N . ALA A 1 71 ? 15.426 4.468 -6.169 1.00 94.88 71 ALA A N 1
ATOM 531 C CA . ALA A 1 71 ? 16.350 3.446 -6.642 1.00 94.88 71 ALA A CA 1
ATOM 532 C C . ALA A 1 71 ? 16.883 2.572 -5.499 1.00 94.88 71 ALA A C 1
ATOM 534 O O . ALA A 1 71 ? 16.924 1.348 -5.630 1.00 94.88 71 ALA A O 1
ATOM 535 N N . ASP A 1 72 ? 17.225 3.180 -4.363 1.00 95.19 72 ASP A N 1
ATOM 536 C CA . ASP A 1 72 ? 17.681 2.462 -3.178 1.00 95.19 72 ASP A CA 1
ATOM 537 C C . ASP A 1 72 ? 16.614 1.492 -2.670 1.00 95.19 72 ASP A C 1
ATOM 539 O O . ASP A 1 72 ? 16.909 0.313 -2.481 1.00 95.19 72 ASP A O 1
ATOM 543 N N . LEU A 1 73 ? 15.367 1.935 -2.492 1.00 94.25 73 LEU A N 1
ATOM 544 C CA . LEU A 1 73 ? 14.296 1.057 -2.010 1.00 94.25 73 LEU A CA 1
ATOM 545 C C . LEU A 1 73 ? 14.035 -0.116 -2.959 1.00 94.25 73 LEU A C 1
ATOM 547 O O . LEU A 1 73 ? 13.902 -1.251 -2.500 1.00 94.25 73 LEU A O 1
ATOM 551 N N . LEU A 1 74 ? 14.006 0.146 -4.267 1.00 92.88 74 LEU A N 1
ATOM 552 C CA . LEU A 1 74 ? 13.794 -0.883 -5.286 1.00 92.88 74 LEU A CA 1
ATOM 553 C C . LEU A 1 74 ? 14.934 -1.912 -5.329 1.00 92.88 74 LEU A C 1
ATOM 555 O O . LEU A 1 74 ? 14.680 -3.096 -5.537 1.00 92.88 74 LEU A O 1
ATOM 559 N N . ARG A 1 75 ? 16.182 -1.487 -5.097 1.00 93.56 75 ARG A N 1
ATOM 560 C CA . ARG A 1 75 ? 17.346 -2.388 -5.052 1.00 93.56 75 ARG A CA 1
ATOM 561 C C . ARG A 1 75 ? 17.423 -3.210 -3.773 1.00 93.56 75 ARG A C 1
ATOM 563 O O . ARG A 1 75 ? 17.803 -4.375 -3.835 1.00 93.56 75 ARG A O 1
ATOM 570 N N . HIS A 1 76 ? 17.091 -2.620 -2.626 1.00 93.50 76 HIS A N 1
ATOM 571 C CA . HIS A 1 76 ? 17.193 -3.303 -1.334 1.00 93.50 76 HIS A CA 1
ATOM 572 C C . HIS A 1 76 ? 16.053 -4.290 -1.092 1.00 93.50 76 HIS A C 1
ATOM 574 O O . HIS A 1 76 ? 16.240 -5.257 -0.357 1.00 93.50 76 HIS A O 1
ATOM 580 N N . ARG A 1 77 ? 14.883 -4.060 -1.694 1.00 90.50 77 ARG A N 1
ATOM 581 C CA . ARG A 1 77 ? 13.727 -4.953 -1.577 1.00 90.50 77 ARG A CA 1
ATOM 582 C C . ARG A 1 77 ? 13.085 -5.202 -2.953 1.00 90.50 77 ARG A C 1
ATOM 584 O O . ARG A 1 77 ? 12.017 -4.661 -3.251 1.00 90.50 77 ARG A O 1
ATOM 591 N N . PRO A 1 78 ? 13.749 -5.989 -3.818 1.00 85.31 78 PRO A N 1
ATOM 592 C CA . PRO A 1 78 ? 13.310 -6.212 -5.199 1.00 85.31 78 PRO A CA 1
ATOM 593 C C . PRO A 1 78 ? 11.963 -6.949 -5.299 1.00 85.31 78 PRO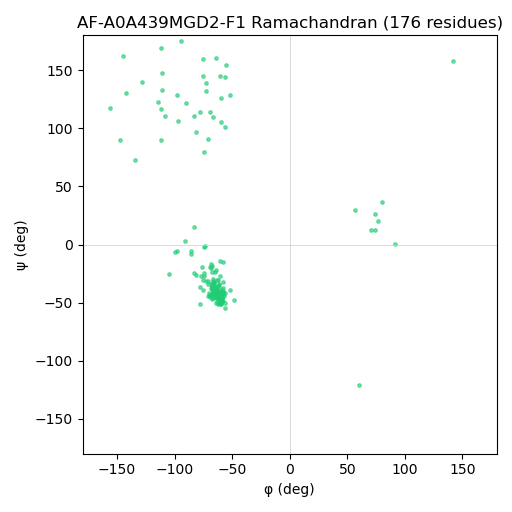 A C 1
ATOM 595 O O . PRO A 1 78 ? 11.242 -6.812 -6.287 1.00 85.31 78 PRO A O 1
ATOM 598 N N . ASP A 1 79 ? 11.607 -7.706 -4.265 1.00 90.00 79 ASP A N 1
ATOM 599 C CA . ASP A 1 79 ? 10.365 -8.460 -4.114 1.00 90.00 79 ASP A CA 1
ATOM 600 C C . ASP A 1 79 ? 9.146 -7.581 -3.796 1.00 90.00 79 ASP A C 1
ATOM 602 O O . ASP A 1 79 ? 8.042 -7.939 -4.214 1.00 90.00 79 ASP A O 1
ATOM 606 N N . ILE A 1 80 ? 9.326 -6.404 -3.163 1.00 89.88 80 ILE A N 1
ATOM 607 C CA . ILE A 1 80 ? 8.226 -5.444 -2.914 1.00 89.88 80 ILE A CA 1
ATOM 608 C C . ILE A 1 80 ? 7.441 -5.228 -4.195 1.00 89.88 80 ILE A C 1
ATOM 610 O O . ILE A 1 80 ? 6.218 -5.217 -4.185 1.00 89.88 80 ILE A O 1
ATOM 614 N N . PHE A 1 81 ? 8.140 -4.991 -5.303 1.00 89.75 81 PHE A N 1
ATOM 615 C CA . PHE A 1 81 ? 7.483 -4.533 -6.514 1.00 89.75 81 PHE A CA 1
ATOM 616 C C . PHE A 1 81 ? 6.530 -5.593 -7.080 1.00 89.75 81 PHE A C 1
ATOM 618 O O . PHE A 1 81 ? 5.441 -5.260 -7.544 1.00 89.75 81 PHE A O 1
ATOM 625 N N . ALA A 1 82 ? 6.907 -6.871 -6.975 1.00 90.44 82 ALA A N 1
ATOM 626 C CA . ALA A 1 82 ? 6.042 -7.996 -7.314 1.00 90.44 82 ALA A CA 1
ATOM 627 C C . ALA A 1 82 ? 4.886 -8.147 -6.312 1.00 90.44 82 ALA A C 1
ATOM 629 O O . ALA A 1 82 ? 3.738 -8.252 -6.735 1.00 90.44 82 ALA A O 1
ATOM 630 N N . MET A 1 83 ? 5.163 -8.060 -5.007 1.00 94.31 83 MET A N 1
ATOM 631 C CA . MET A 1 83 ? 4.138 -8.127 -3.959 1.00 94.31 83 MET A CA 1
ATOM 632 C C . MET A 1 83 ? 3.071 -7.034 -4.121 1.00 94.31 83 MET A C 1
ATOM 634 O O . MET A 1 83 ? 1.878 -7.311 -4.015 1.00 94.31 83 MET A O 1
ATOM 638 N N . LEU A 1 84 ? 3.467 -5.796 -4.435 1.00 94.69 84 LEU A N 1
ATOM 639 C CA . LEU A 1 84 ? 2.532 -4.686 -4.635 1.00 94.69 84 LEU A CA 1
ATOM 640 C C . LEU A 1 84 ? 1.657 -4.880 -5.871 1.00 94.69 84 LEU A C 1
ATOM 642 O O . LEU A 1 84 ? 0.471 -4.557 -5.832 1.00 94.69 84 LEU A O 1
ATOM 646 N N . ARG A 1 85 ? 2.229 -5.417 -6.955 1.00 92.88 85 ARG A N 1
ATOM 647 C CA . ARG A 1 85 ? 1.473 -5.792 -8.157 1.00 92.88 85 ARG A CA 1
ATOM 648 C C . ARG A 1 85 ? 0.439 -6.855 -7.838 1.00 92.88 85 ARG A C 1
ATOM 650 O O . ARG A 1 85 ? -0.719 -6.686 -8.188 1.00 92.88 85 ARG A O 1
ATOM 657 N N . GLU A 1 86 ? 0.855 -7.920 -7.162 1.00 94.50 86 GLU A N 1
ATOM 658 C CA . GLU A 1 86 ? -0.021 -9.033 -6.804 1.00 94.50 86 GLU A CA 1
ATOM 659 C C . GLU A 1 86 ? -1.143 -8.580 -5.858 1.00 94.50 86 GLU A C 1
ATOM 661 O O . GLU A 1 86 ? -2.315 -8.847 -6.115 1.00 94.50 86 GLU A O 1
ATOM 666 N N . THR A 1 87 ? -0.802 -7.793 -4.833 1.00 95.81 87 THR A N 1
ATOM 667 C CA . THR A 1 87 ? -1.774 -7.210 -3.894 1.00 95.81 87 THR A CA 1
ATOM 668 C C . THR A 1 87 ? -2.773 -6.305 -4.619 1.00 95.81 87 THR A C 1
ATOM 670 O O . THR A 1 87 ? -3.976 -6.403 -4.390 1.00 95.81 87 THR A O 1
ATOM 673 N N . GLY A 1 88 ? -2.296 -5.432 -5.514 1.00 93.62 88 GLY A N 1
ATOM 674 C CA . GLY A 1 88 ? -3.153 -4.539 -6.295 1.00 93.62 88 GLY A CA 1
ATOM 675 C C . GLY A 1 88 ? -4.052 -5.285 -7.283 1.00 93.62 88 GLY A C 1
ATOM 676 O O . GLY A 1 88 ? -5.238 -4.983 -7.386 1.00 93.62 88 GLY A O 1
ATOM 677 N N . ALA A 1 89 ? -3.512 -6.297 -7.964 1.00 93.25 89 ALA A N 1
ATOM 678 C CA . ALA A 1 89 ? -4.239 -7.111 -8.936 1.00 93.25 89 ALA A CA 1
ATOM 679 C C . ALA A 1 89 ? -5.331 -7.987 -8.298 1.00 93.25 89 ALA A C 1
ATOM 681 O O . ALA A 1 89 ? -6.299 -8.344 -8.970 1.00 93.25 89 ALA A O 1
ATOM 682 N N . ALA A 1 90 ? -5.220 -8.305 -7.003 1.00 95.38 90 ALA A N 1
ATOM 683 C CA . ALA A 1 90 ? -6.258 -9.029 -6.271 1.00 95.38 90 ALA A CA 1
ATOM 684 C C . ALA A 1 90 ? -7.579 -8.239 -6.163 1.00 95.38 90 ALA A C 1
ATOM 686 O O . ALA A 1 90 ? -8.653 -8.833 -5.990 1.00 95.38 90 ALA A O 1
ATOM 687 N N . VAL A 1 91 ? -7.531 -6.906 -6.302 1.00 92.00 91 VAL A N 1
ATOM 688 C CA . VAL A 1 91 ? -8.701 -6.035 -6.176 1.00 92.00 91 VAL A CA 1
ATOM 689 C C . VAL A 1 91 ? -9.137 -5.476 -7.522 1.00 92.00 91 VAL A C 1
ATOM 691 O O . VAL A 1 91 ? -8.538 -4.567 -8.090 1.00 92.00 91 VAL A O 1
ATOM 69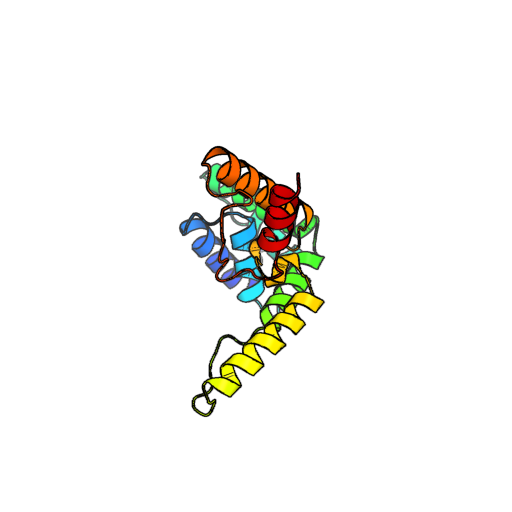4 N N . ARG A 1 92 ? -10.291 -5.948 -7.996 1.00 89.81 92 ARG A N 1
ATOM 695 C CA . ARG A 1 92 ? -10.975 -5.316 -9.124 1.00 89.81 92 ARG A CA 1
ATOM 696 C C . ARG A 1 92 ? -11.811 -4.137 -8.632 1.00 89.81 92 ARG A C 1
ATOM 698 O O . ARG A 1 92 ? -12.848 -4.331 -8.003 1.00 89.81 92 ARG A O 1
ATOM 705 N N . HIS A 1 93 ? -11.414 -2.914 -8.959 1.00 86.88 93 HIS A N 1
ATOM 706 C CA . HIS A 1 93 ? -12.196 -1.725 -8.591 1.00 86.88 93 HIS A CA 1
ATOM 707 C C . HIS A 1 93 ? -13.365 -1.450 -9.543 1.00 86.88 93 HIS A C 1
ATOM 709 O O . HIS A 1 93 ? -14.373 -0.869 -9.144 1.00 86.88 93 HIS A O 1
ATOM 715 N N . GLU A 1 94 ? -13.260 -1.901 -10.790 1.00 91.12 94 GLU A N 1
ATOM 716 C CA . GLU A 1 94 ? -14.281 -1.679 -11.807 1.00 91.12 94 GLU A CA 1
ATOM 717 C C . GLU A 1 94 ? -15.529 -2.533 -11.549 1.00 91.12 94 GLU A C 1
ATOM 719 O O . GLU A 1 94 ? -15.461 -3.701 -11.140 1.00 91.12 94 GLU A O 1
ATOM 724 N N . ARG A 1 95 ? -16.690 -1.912 -11.770 1.00 93.00 95 ARG A N 1
ATOM 725 C CA . ARG A 1 95 ? -18.001 -2.557 -11.724 1.00 93.00 95 ARG A CA 1
ATOM 726 C C . ARG A 1 95 ? -18.417 -2.912 -13.141 1.00 93.00 95 ARG A C 1
ATOM 728 O O . ARG A 1 95 ? -18.471 -2.029 -13.996 1.00 93.00 95 ARG A O 1
ATOM 735 N N . ASP A 1 96 ? -18.803 -4.163 -13.361 1.00 91.56 96 ASP A N 1
ATOM 736 C CA . ASP A 1 96 ? -19.417 -4.522 -14.635 1.00 91.56 96 ASP A CA 1
ATOM 737 C C . ASP A 1 96 ? -20.865 -4.016 -14.679 1.00 91.56 96 ASP A C 1
ATOM 739 O O . ASP A 1 96 ? -21.584 -4.048 -13.677 1.00 91.56 96 ASP A O 1
ATOM 743 N N . GLY A 1 97 ? -21.335 -3.594 -15.857 1.00 92.75 97 GLY A N 1
ATOM 744 C CA . GLY A 1 97 ? -22.685 -3.030 -16.021 1.00 92.75 97 GLY A CA 1
ATOM 745 C C . GLY A 1 97 ? -23.836 -3.976 -15.646 1.00 92.75 97 GLY A C 1
ATOM 746 O O . GLY A 1 97 ? -24.968 -3.531 -15.485 1.00 92.75 97 GLY A O 1
ATOM 747 N N . TRP A 1 98 ? -23.554 -5.272 -15.495 1.00 92.75 98 TRP A N 1
ATOM 748 C CA . TRP A 1 98 ? -24.509 -6.311 -15.111 1.00 92.75 98 TRP A CA 1
ATOM 749 C C . TRP A 1 98 ? -24.439 -6.698 -13.622 1.00 92.75 98 TRP A C 1
ATOM 751 O O . TRP A 1 98 ? -25.279 -7.470 -13.157 1.00 92.75 98 TRP A O 1
ATOM 761 N N . GLU A 1 99 ? -23.471 -6.188 -12.851 1.00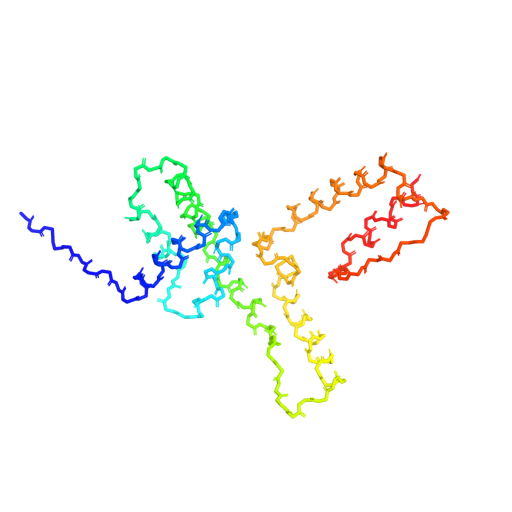 95.12 99 GLU A N 1
ATOM 762 C CA . GLU A 1 99 ? -23.374 -6.494 -11.421 1.00 95.12 99 GLU A CA 1
ATOM 763 C C . GLU A 1 99 ? -24.466 -5.774 -10.624 1.00 95.12 99 GLU A C 1
ATOM 765 O O . GLU A 1 99 ? -24.649 -4.560 -10.736 1.00 95.12 99 GLU A O 1
ATOM 770 N N . THR A 1 100 ? -25.154 -6.505 -9.747 1.00 96.81 100 THR A N 1
ATOM 771 C CA . THR A 1 100 ? -26.018 -5.906 -8.718 1.00 96.81 100 THR A CA 1
ATOM 772 C C . THR A 1 100 ? -25.178 -5.321 -7.585 1.00 96.81 100 THR A C 1
ATOM 774 O O . THR A 1 100 ? -24.046 -5.750 -7.367 1.00 96.81 100 THR A O 1
ATOM 777 N N . ASP A 1 101 ? -25.733 -4.396 -6.799 1.00 96.62 101 ASP A N 1
ATOM 778 C CA . ASP A 1 101 ? -25.000 -3.787 -5.676 1.00 96.62 101 ASP A CA 1
ATOM 779 C C . ASP A 1 101 ? -24.524 -4.841 -4.662 1.00 96.62 101 ASP A C 1
ATOM 781 O O . ASP A 1 101 ? -23.381 -4.820 -4.211 1.00 96.62 101 ASP A O 1
ATOM 785 N N . ALA A 1 102 ? -25.362 -5.841 -4.372 1.00 96.38 102 ALA A N 1
ATOM 786 C CA . ALA A 1 102 ? -24.994 -6.944 -3.487 1.00 96.38 102 ALA A CA 1
ATOM 787 C C . ALA A 1 102 ? -23.873 -7.831 -4.063 1.00 96.38 102 ALA A C 1
ATOM 789 O O . ALA A 1 102 ? -23.078 -8.385 -3.305 1.00 96.38 102 ALA A O 1
ATOM 790 N N . ALA A 1 103 ? -23.808 -7.991 -5.390 1.00 95.88 103 ALA A N 1
ATOM 791 C CA . ALA A 1 103 ? -22.715 -8.710 -6.041 1.00 95.88 103 ALA A CA 1
ATOM 792 C C . ALA A 1 103 ? -21.401 -7.918 -5.963 1.00 95.88 103 ALA A C 1
ATOM 794 O O . ALA A 1 103 ? -20.378 -8.505 -5.614 1.00 95.88 103 ALA A O 1
ATOM 795 N N . VAL A 1 104 ? -21.452 -6.596 -6.173 1.00 96.19 104 VAL A N 1
ATOM 796 C CA . VAL A 1 104 ? -20.293 -5.702 -6.018 1.00 96.19 104 VAL A CA 1
ATOM 797 C C . VAL A 1 104 ? -19.727 -5.794 -4.603 1.00 96.19 104 VAL A C 1
ATOM 799 O O . VAL A 1 104 ? -18.530 -6.010 -4.446 1.00 96.19 104 VAL A O 1
ATOM 802 N N . VAL A 1 105 ? -20.576 -5.705 -3.572 1.00 94.75 105 VAL A N 1
ATOM 803 C CA . VAL A 1 105 ? -20.130 -5.801 -2.171 1.00 94.75 105 VAL A CA 1
ATOM 804 C C . VAL A 1 105 ? -19.453 -7.144 -1.890 1.00 94.75 105 VAL A C 1
ATOM 806 O O . VAL A 1 105 ? -18.353 -7.164 -1.344 1.00 94.75 105 VAL A O 1
ATOM 809 N N . ARG A 1 106 ? -20.060 -8.269 -2.300 1.00 95.56 106 ARG A N 1
ATOM 810 C CA . ARG A 1 106 ? -19.459 -9.601 -2.097 1.00 95.56 106 ARG A CA 1
ATOM 811 C C . ARG A 1 106 ? -18.119 -9.753 -2.807 1.00 95.56 106 ARG A C 1
ATOM 8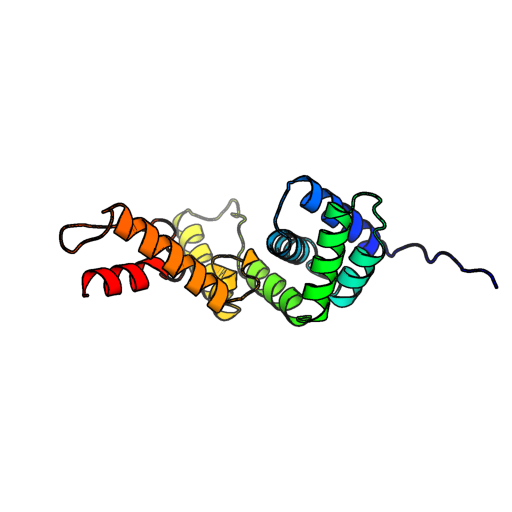13 O O . ARG A 1 106 ? -17.198 -10.330 -2.243 1.00 95.56 106 ARG A O 1
ATOM 820 N N . ARG A 1 107 ? -18.012 -9.242 -4.034 1.00 95.94 107 ARG A N 1
ATOM 821 C CA . ARG A 1 107 ? -16.768 -9.291 -4.798 1.00 95.94 107 ARG A CA 1
ATOM 822 C C . ARG A 1 107 ? -15.685 -8.433 -4.157 1.00 95.94 107 ARG A C 1
ATOM 824 O O . ARG A 1 107 ? -14.570 -8.913 -4.027 1.00 95.94 107 ARG A O 1
ATOM 831 N N . LEU A 1 108 ? -15.997 -7.199 -3.758 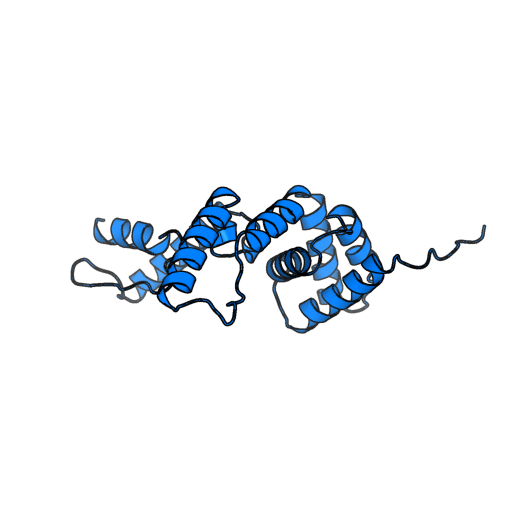1.00 94.94 108 LEU A N 1
ATOM 832 C CA . LEU A 1 108 ? -15.030 -6.319 -3.098 1.00 94.94 108 LEU A CA 1
ATOM 833 C C . LEU A 1 108 ? -14.535 -6.920 -1.778 1.00 94.94 108 LEU A C 1
ATOM 835 O O . LEU A 1 108 ? -13.337 -6.877 -1.528 1.00 94.94 108 LEU A O 1
ATOM 839 N N . ALA A 1 109 ? -15.422 -7.538 -0.991 1.00 94.75 109 ALA A N 1
ATOM 840 C CA . ALA A 1 109 ? -15.037 -8.259 0.221 1.00 94.75 109 ALA A CA 1
ATOM 841 C C . ALA A 1 109 ? -14.075 -9.422 -0.089 1.00 94.75 109 ALA A C 1
ATOM 843 O O . ALA A 1 109 ? -12.979 -9.469 0.455 1.00 94.75 109 ALA A O 1
ATOM 844 N N . ALA A 1 110 ? -14.424 -10.296 -1.040 1.00 95.94 110 ALA A N 1
ATOM 845 C CA . ALA A 1 110 ? -13.559 -11.416 -1.422 1.00 95.94 110 ALA A CA 1
ATOM 846 C C . ALA A 1 110 ? -12.211 -10.963 -2.022 1.00 95.94 110 ALA A C 1
ATOM 848 O O . ALA A 1 110 ? -11.177 -11.577 -1.775 1.00 95.94 110 ALA A O 1
ATOM 849 N N . SER A 1 111 ? -12.207 -9.880 -2.804 1.00 96.19 111 SER A N 1
ATOM 850 C CA . SER A 1 111 ? -10.989 -9.263 -3.337 1.00 96.19 111 SER A CA 1
ATOM 851 C C . SER A 1 111 ? -10.103 -8.682 -2.235 1.00 96.19 111 SER A C 1
ATOM 853 O O . SER A 1 111 ? -8.883 -8.790 -2.320 1.00 96.19 111 SER A O 1
ATOM 855 N N . PHE A 1 112 ? -10.700 -8.078 -1.205 1.00 95.62 112 PHE A N 1
ATOM 856 C CA . PHE A 1 112 ? -9.960 -7.601 -0.042 1.00 95.62 112 PHE A CA 1
ATOM 857 C C . P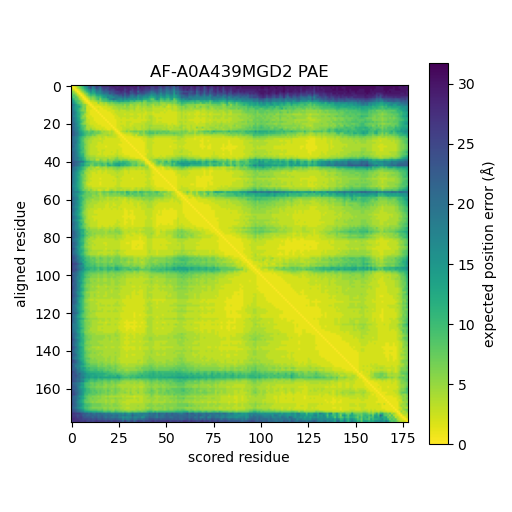HE A 1 112 ? -9.300 -8.764 0.707 1.00 95.62 112 PHE A C 1
ATOM 859 O O . PHE A 1 112 ? -8.103 -8.699 0.970 1.00 95.62 112 PHE A O 1
ATOM 866 N N . ASP A 1 113 ? -10.030 -9.856 0.956 1.00 96.12 113 ASP A N 1
ATOM 867 C CA . ASP A 1 113 ? -9.479 -11.061 1.594 1.00 96.12 113 ASP A CA 1
ATOM 868 C C . ASP A 1 113 ? -8.313 -11.655 0.780 1.00 96.12 113 ASP A C 1
ATOM 870 O O . ASP A 1 113 ? -7.286 -12.067 1.331 1.00 96.12 113 ASP A O 1
ATOM 874 N N . ALA A 1 114 ? -8.436 -11.653 -0.551 1.00 97.25 114 ALA A N 1
ATOM 875 C CA . ALA A 1 114 ? -7.367 -12.083 -1.445 1.00 97.25 114 ALA A CA 1
ATOM 876 C C . ALA A 1 114 ? -6.132 -11.169 -1.348 1.00 97.25 114 ALA A C 1
ATOM 878 O O . ALA A 1 114 ? -5.017 -11.670 -1.217 1.00 97.25 114 ALA A O 1
ATOM 879 N N . ALA A 1 115 ? -6.311 -9.845 -1.340 1.00 97.50 115 ALA A N 1
ATOM 880 C CA . ALA A 1 115 ? -5.211 -8.892 -1.174 1.00 97.50 115 ALA A CA 1
ATOM 881 C C . ALA A 1 115 ? -4.530 -9.026 0.201 1.00 97.50 115 ALA A C 1
ATOM 883 O O . ALA A 1 115 ? -3.304 -9.016 0.293 1.00 97.50 115 ALA A O 1
ATOM 884 N N . ALA A 1 116 ? -5.317 -9.207 1.263 1.00 96.38 116 ALA A N 1
ATOM 885 C CA . ALA A 1 116 ? -4.835 -9.409 2.628 1.00 96.38 116 ALA A CA 1
ATOM 886 C C . ALA A 1 116 ? -4.016 -10.702 2.780 1.00 96.38 116 ALA A C 1
ATOM 888 O O . ALA A 1 116 ? -3.076 -10.740 3.572 1.00 96.38 116 ALA A O 1
ATOM 889 N N . THR A 1 117 ? -4.325 -11.734 1.986 1.00 97.06 117 THR A N 1
ATOM 890 C CA . THR A 1 117 ? -3.540 -12.980 1.926 1.00 97.06 117 THR A CA 1
ATOM 891 C C . THR A 1 117 ? -2.145 -12.754 1.333 1.00 97.06 117 THR A C 1
ATOM 893 O O . THR A 1 117 ? -1.201 -13.436 1.727 1.00 97.06 117 THR A O 1
ATOM 896 N N . VAL A 1 118 ? -1.999 -11.796 0.411 1.00 97.06 118 VAL A N 1
ATOM 897 C CA . VAL A 1 118 ? -0.703 -11.424 -0.183 1.00 97.06 118 VAL A CA 1
ATOM 898 C C . VAL A 1 118 ? 0.098 -10.552 0.785 1.00 97.06 118 VAL A C 1
ATOM 900 O O . VAL A 1 118 ? 1.258 -10.836 1.073 1.00 97.06 118 VAL A O 1
ATOM 903 N N . SER A 1 119 ? -0.514 -9.483 1.300 1.00 96.94 119 SER A N 1
ATOM 904 C CA . SER A 1 119 ? 0.090 -8.612 2.307 1.00 96.94 119 SER A CA 1
ATOM 905 C C . SER A 1 119 ? -0.982 -7.882 3.107 1.00 96.94 119 SER A C 1
ATOM 907 O O . SER A 1 119 ? -1.698 -7.030 2.577 1.00 96.94 119 SER A O 1
ATOM 909 N N . LEU A 1 120 ? -1.033 -8.145 4.416 1.00 95.50 120 LEU A N 1
ATOM 910 C CA . LEU A 1 120 ? -1.942 -7.455 5.334 1.00 95.50 120 LEU A CA 1
ATOM 911 C C . LEU A 1 120 ? -1.740 -5.937 5.271 1.00 95.50 120 LEU A C 1
ATOM 913 O O . LEU A 1 120 ? -2.677 -5.198 4.971 1.00 95.50 120 LEU A O 1
ATOM 917 N N . ALA A 1 121 ? -0.506 -5.472 5.469 1.00 96.50 121 ALA A N 1
ATOM 918 C CA . ALA A 1 121 ? -0.165 -4.053 5.438 1.00 96.50 121 ALA A CA 1
ATOM 919 C C . ALA A 1 121 ? -0.484 -3.386 4.088 1.00 96.50 121 ALA A C 1
ATOM 921 O O . ALA A 1 121 ? -1.103 -2.316 4.042 1.00 96.50 121 ALA A O 1
ATOM 922 N N . ALA A 1 122 ? -0.092 -4.012 2.975 1.00 96.62 122 ALA A N 1
ATOM 923 C CA . ALA A 1 122 ? -0.268 -3.414 1.657 1.00 96.62 122 ALA A CA 1
ATOM 924 C C . ALA A 1 122 ? -1.729 -3.460 1.166 1.00 96.62 122 ALA A C 1
ATOM 926 O O . ALA A 1 122 ? -2.123 -2.581 0.400 1.00 96.62 122 ALA A O 1
ATOM 927 N N . SER A 1 123 ? -2.547 -4.405 1.653 1.00 96.00 123 SER A N 1
ATOM 928 C CA . SER A 1 123 ? -3.977 -4.510 1.309 1.00 96.00 123 SER A CA 1
ATOM 929 C C . SER A 1 123 ? -4.802 -3.290 1.736 1.00 96.00 123 SER A C 1
ATOM 931 O O . SER A 1 123 ? -5.768 -2.927 1.068 1.00 96.00 123 SER A O 1
ATOM 933 N N . VAL A 1 124 ? -4.401 -2.625 2.826 1.00 94.56 124 VAL A N 1
ATOM 934 C CA . VAL A 1 124 ? -5.077 -1.427 3.359 1.00 94.56 124 VAL A CA 1
ATOM 935 C C . VAL A 1 124 ? -4.326 -0.137 3.067 1.00 94.56 124 VAL A C 1
ATOM 937 O O . VAL A 1 124 ? -4.923 0.936 3.025 1.00 94.56 124 VAL A O 1
ATOM 940 N N . GLN A 1 125 ? -3.011 -0.222 2.876 1.00 94.94 125 GLN A N 1
ATOM 941 C CA . GLN A 1 125 ? -2.172 0.915 2.538 1.00 94.94 125 GLN A CA 1
ATOM 942 C C . GLN A 1 125 ? -1.023 0.442 1.652 1.00 94.94 125 GLN A C 1
ATOM 944 O O . GLN A 1 125 ? 0.054 0.111 2.142 1.00 94.94 125 GLN A O 1
ATOM 949 N N . LEU A 1 126 ? -1.217 0.453 0.333 1.00 94.75 126 LEU A N 1
ATOM 950 C CA . LEU A 1 126 ? -0.220 -0.029 -0.633 1.00 94.75 126 LEU A CA 1
ATOM 951 C C . LEU A 1 126 ? 1.126 0.719 -0.513 1.00 94.75 126 LEU A C 1
ATOM 953 O O . LEU A 1 126 ? 2.196 0.137 -0.676 1.00 94.75 126 LEU A O 1
ATOM 957 N N . SER A 1 127 ? 1.086 2.002 -0.132 1.00 94.44 127 SER A N 1
ATOM 958 C CA . SER A 1 127 ? 2.280 2.828 0.125 1.00 94.44 127 SER A CA 1
ATOM 959 C C . SER A 1 127 ? 3.004 2.517 1.446 1.00 94.44 127 SER A C 1
ATOM 961 O O . SER A 1 127 ? 4.053 3.095 1.721 1.00 94.44 127 SER A O 1
ATOM 963 N N . SER A 1 128 ? 2.498 1.582 2.257 1.00 95.31 128 SER A N 1
ATOM 964 C CA . SER A 1 128 ? 3.282 0.975 3.343 1.00 95.31 128 SER A CA 1
ATOM 965 C C . SER A 1 128 ? 4.416 0.113 2.795 1.00 95.31 128 SER A C 1
ATOM 967 O O . SER A 1 128 ? 5.358 -0.181 3.518 1.00 95.31 128 SER A O 1
ATOM 969 N N . LEU A 1 129 ? 4.340 -0.297 1.522 1.00 95.44 129 LEU A N 1
ATOM 970 C CA . LEU A 1 129 ? 5.259 -1.257 0.920 1.00 95.44 129 LEU A CA 1
ATOM 971 C C . LEU A 1 129 ? 5.306 -2.592 1.689 1.00 95.44 129 LEU A C 1
ATOM 973 O O . LEU A 1 129 ? 6.351 -3.242 1.726 1.00 95.44 129 LEU A O 1
ATOM 977 N N . GLY A 1 130 ? 4.202 -2.968 2.342 1.00 95.38 130 GLY A N 1
ATOM 978 C CA . GLY A 1 130 ? 4.121 -4.164 3.183 1.00 95.38 130 GLY A CA 1
ATOM 979 C C . GLY A 1 130 ? 4.835 -4.034 4.534 1.00 95.38 130 GLY A C 1
ATOM 980 O O . GLY A 1 130 ? 5.074 -5.041 5.186 1.00 95.38 130 GLY A O 1
ATOM 981 N N . ASP A 1 131 ? 5.225 -2.824 4.941 1.00 94.81 131 ASP A N 1
ATOM 982 C CA . ASP A 1 131 ? 5.913 -2.572 6.210 1.00 94.81 131 ASP A CA 1
ATOM 983 C C . ASP A 1 131 ? 4.909 -2.497 7.376 1.00 94.81 131 ASP A C 1
ATOM 985 O O . ASP A 1 131 ? 4.263 -1.470 7.617 1.00 94.81 131 ASP A O 1
ATOM 989 N N . GLU A 1 132 ? 4.754 -3.622 8.077 1.00 94.56 132 GLU A N 1
ATOM 990 C CA . GLU A 1 132 ? 3.865 -3.759 9.235 1.00 94.56 132 GLU A CA 1
ATOM 991 C C . GLU A 1 132 ? 4.336 -2.936 10.439 1.00 94.56 132 GLU A C 1
ATOM 993 O O . GLU A 1 132 ? 3.508 -2.353 11.143 1.00 94.56 132 GLU A O 1
ATOM 998 N N . GLU A 1 133 ? 5.649 -2.825 10.656 1.00 94.56 133 GLU A N 1
ATOM 999 C CA . GLU A 1 133 ? 6.213 -2.044 11.762 1.00 94.56 133 GLU A CA 1
ATOM 1000 C C . GLU A 1 133 ? 5.917 -0.556 11.572 1.00 94.56 133 GLU A C 1
ATOM 1002 O O . GLU A 1 133 ? 5.448 0.113 12.494 1.00 94.56 133 GLU A O 1
ATOM 1007 N N . LYS A 1 134 ? 6.098 -0.042 10.350 1.00 92.38 134 LYS A N 1
ATOM 1008 C CA . LYS A 1 134 ? 5.769 1.346 10.009 1.00 92.38 134 LYS A CA 1
ATOM 1009 C C . LYS A 1 134 ? 4.280 1.637 10.174 1.00 92.38 134 LYS A C 1
ATOM 1011 O O . LYS A 1 134 ? 3.926 2.706 10.674 1.00 92.38 134 LYS A O 1
ATOM 1016 N N . LEU A 1 135 ? 3.400 0.716 9.772 1.00 94.25 135 LEU A N 1
ATOM 1017 C CA . LEU A 1 135 ? 1.959 0.878 9.992 1.00 94.25 135 LEU A CA 1
ATOM 1018 C C . LEU A 1 135 ? 1.591 0.823 11.474 1.00 94.25 135 LEU A C 1
ATOM 1020 O O . LEU A 1 135 ? 0.754 1.615 11.907 1.00 94.25 135 LEU A O 1
ATOM 1024 N N . THR A 1 136 ? 2.213 -0.063 12.247 1.00 94.81 136 THR A N 1
ATOM 1025 C CA . THR A 1 136 ? 1.995 -0.166 13.695 1.00 94.81 136 THR A CA 1
ATOM 1026 C C . THR A 1 136 ? 2.425 1.124 14.385 1.00 94.81 136 THR A C 1
ATOM 1028 O O . THR A 1 136 ? 1.605 1.762 15.035 1.00 94.81 136 THR A O 1
ATOM 1031 N N . ALA A 1 137 ? 3.641 1.607 14.115 1.00 96.06 137 ALA A N 1
ATOM 1032 C CA . ALA A 1 137 ? 4.146 2.859 14.676 1.00 96.06 137 ALA A CA 1
ATOM 1033 C C . ALA A 1 137 ? 3.253 4.065 14.329 1.00 96.06 137 ALA A C 1
ATOM 1035 O O . ALA A 1 137 ? 2.952 4.889 15.192 1.00 96.06 137 ALA A O 1
ATOM 1036 N N . ALA A 1 138 ? 2.772 4.152 13.083 1.00 95.25 138 ALA A N 1
ATOM 1037 C CA . ALA A 1 138 ? 1.831 5.197 12.680 1.00 95.25 138 ALA A CA 1
ATOM 1038 C C . ALA A 1 138 ? 0.458 5.055 13.364 1.00 95.25 138 ALA A C 1
ATOM 1040 O O . ALA A 1 138 ? -0.206 6.055 13.634 1.00 95.25 138 ALA A O 1
ATOM 1041 N N . THR A 1 139 ? 0.007 3.824 13.632 1.00 95.88 139 THR A N 1
ATOM 1042 C CA . THR A 1 139 ? -1.220 3.560 14.404 1.00 95.88 139 THR A CA 1
ATOM 1043 C C . THR A 1 139 ? -1.059 4.072 15.828 1.00 95.88 139 THR A C 1
ATOM 1045 O O . THR A 1 139 ? -1.889 4.860 16.277 1.00 95.88 139 THR A O 1
ATOM 1048 N N . ASP A 1 140 ? 0.035 3.702 16.492 1.00 95.75 140 ASP A N 1
ATOM 1049 C CA . ASP A 1 140 ? 0.330 4.085 17.873 1.00 95.75 140 ASP A CA 1
ATOM 1050 C C . ASP A 1 140 ? 0.445 5.605 18.032 1.00 95.75 140 ASP A C 1
ATOM 1052 O O . ASP A 1 140 ? -0.102 6.177 18.976 1.00 95.75 140 ASP A O 1
ATOM 1056 N N . GLU A 1 141 ? 1.097 6.289 17.084 1.00 97.44 141 GLU A N 1
ATOM 1057 C CA . GLU A 1 141 ? 1.202 7.752 17.091 1.00 97.44 141 GLU A CA 1
ATOM 1058 C C . GLU A 1 141 ? -0.181 8.420 17.052 1.00 97.44 141 GLU A C 1
ATOM 1060 O O . GLU A 1 141 ? -0.455 9.348 17.824 1.00 97.44 141 GLU A O 1
ATOM 1065 N N . ILE A 1 142 ? -1.064 7.932 16.176 1.00 95.69 142 ILE A N 1
ATOM 1066 C CA . ILE A 1 142 ? -2.419 8.465 16.012 1.00 95.69 142 ILE A CA 1
ATOM 1067 C C . ILE A 1 142 ? -3.276 8.149 17.241 1.00 95.69 142 ILE A C 1
ATOM 1069 O O . ILE A 1 142 ? -3.974 9.039 17.726 1.00 95.69 142 ILE A O 1
ATOM 1073 N N . VAL A 1 143 ? -3.203 6.930 17.783 1.00 94.88 143 VAL A N 1
ATOM 1074 C CA . VAL A 1 143 ? -3.923 6.538 19.007 1.00 94.88 143 VAL A CA 1
ATOM 1075 C C . VAL A 1 143 ? -3.500 7.418 20.180 1.00 94.88 143 VAL A C 1
ATOM 1077 O O . VAL A 1 143 ? -4.351 8.042 20.813 1.00 94.88 143 VAL A O 1
ATOM 1080 N N . ALA A 1 144 ? -2.194 7.586 20.396 1.00 94.69 144 ALA A N 1
ATOM 1081 C CA . ALA A 1 144 ? -1.677 8.454 21.448 1.00 94.69 144 ALA A CA 1
ATOM 1082 C C . ALA A 1 144 ? -2.102 9.920 21.252 1.00 94.69 144 ALA A C 1
ATOM 1084 O O . ALA A 1 144 ? -2.305 10.658 22.219 1.00 94.69 144 ALA A O 1
ATOM 1085 N N . TRP A 1 145 ? -2.226 10.385 20.005 1.00 96.69 145 TRP A N 1
ATOM 1086 C CA . TRP A 1 145 ? -2.766 11.713 19.730 1.00 96.69 145 TRP A CA 1
ATOM 1087 C C . TRP A 1 145 ? -4.255 11.809 20.087 1.00 96.69 145 TRP A C 1
ATOM 1089 O O . TRP A 1 145 ? -4.629 12.755 20.782 1.00 96.69 145 TRP A O 1
ATOM 1099 N N . LEU A 1 146 ? -5.080 10.836 19.682 1.00 94.12 146 LEU A N 1
ATOM 1100 C CA . LEU A 1 146 ? -6.516 10.781 19.990 1.00 94.12 146 LEU A CA 1
ATOM 1101 C C . LEU A 1 146 ? -6.777 10.761 21.502 1.00 94.12 146 LEU A C 1
ATOM 1103 O O . LEU A 1 146 ? -7.642 11.496 21.982 1.00 94.12 146 LEU A O 1
ATOM 1107 N N . GLU A 1 147 ? -5.990 9.990 22.254 1.00 91.88 147 GLU A N 1
ATOM 1108 C CA . GLU A 1 147 ? -6.021 9.959 23.720 1.00 91.88 147 GLU A CA 1
ATOM 1109 C C . GLU A 1 147 ? -5.718 11.332 24.322 1.00 91.88 147 GLU A C 1
ATOM 1111 O O . GLU A 1 147 ? -6.489 11.841 25.136 1.00 91.88 147 GLU A O 1
ATOM 1116 N N . ARG A 1 148 ? -4.639 11.991 23.873 1.00 94.31 148 ARG A N 1
ATOM 1117 C CA . ARG A 1 148 ? -4.285 13.342 24.342 1.00 94.31 148 ARG A CA 1
ATOM 1118 C C . ARG A 1 148 ? -5.362 14.382 24.040 1.00 94.31 148 ARG A C 1
ATOM 1120 O O . ARG A 1 148 ? -5.434 15.385 24.744 1.00 94.31 148 ARG A O 1
ATOM 1127 N N . GLN A 1 149 ? -6.165 14.175 22.997 1.00 95.06 149 GLN A N 1
ATOM 1128 C CA . GLN A 1 149 ? -7.287 15.053 22.662 1.00 95.06 149 GLN A CA 1
ATOM 1129 C C . GLN A 1 149 ? -8.587 14.696 23.408 1.00 95.06 149 GLN A C 1
ATOM 1131 O O . GLN A 1 149 ? -9.563 15.434 23.297 1.00 95.06 149 GLN A O 1
ATOM 1136 N N . GLY A 1 150 ? -8.624 13.595 24.168 1.00 91.25 150 GLY A N 1
ATOM 1137 C CA . GLY A 1 150 ? -9.820 13.145 24.886 1.00 91.25 150 GLY A CA 1
ATOM 1138 C C . GLY A 1 150 ? -10.895 12.520 23.988 1.00 91.25 150 GLY A C 1
ATOM 1139 O O . GLY A 1 150 ? -12.076 12.573 24.328 1.00 91.25 150 GLY A O 1
ATOM 1140 N N . PHE A 1 151 ? -10.508 11.958 22.835 1.00 90.94 151 PHE A N 1
ATOM 1141 C CA . PHE A 1 151 ? -11.426 11.245 21.933 1.00 90.94 151 PHE A CA 1
ATOM 1142 C C . PHE A 1 151 ? -11.627 9.766 22.298 1.00 90.94 151 PHE A C 1
ATOM 1144 O O . PHE A 1 151 ? -12.494 9.110 21.723 1.00 90.94 151 PHE A O 1
ATOM 1151 N N . THR A 1 152 ? -10.850 9.245 23.245 1.00 88.94 152 THR A N 1
ATOM 1152 C CA . THR A 1 152 ? -10.918 7.861 23.733 1.00 88.94 152 THR A CA 1
ATOM 1153 C C . THR A 1 152 ? -11.425 7.818 25.180 1.00 88.94 152 THR A C 1
ATOM 1155 O O . THR A 1 152 ? -11.550 8.856 25.831 1.00 88.94 152 THR A O 1
ATOM 1158 N N . GLY A 1 153 ? -11.759 6.625 25.680 1.00 83.12 153 GLY A N 1
ATOM 1159 C CA . GLY A 1 153 ? -12.248 6.415 27.047 1.00 83.12 153 GLY A CA 1
ATOM 1160 C C . GLY A 1 153 ? -13.354 5.363 27.123 1.00 83.12 153 GLY A C 1
ATOM 1161 O O . GLY A 1 153 ? -14.029 5.086 26.133 1.00 83.12 153 GLY A O 1
ATOM 1162 N N . THR A 1 154 ? -13.554 4.779 28.306 1.00 84.00 154 THR A N 1
ATOM 1163 C CA . THR A 1 154 ? -14.561 3.725 28.549 1.00 84.00 154 THR A CA 1
ATOM 1164 C C . THR A 1 154 ? -16.007 4.219 28.455 1.00 84.00 154 THR A C 1
ATOM 1166 O O . THR A 1 154 ? -16.927 3.417 28.317 1.00 84.00 154 THR A O 1
ATOM 1169 N N . ASP A 1 155 ? -16.220 5.534 28.507 1.00 87.31 155 ASP A N 1
ATOM 1170 C CA . ASP A 1 155 ? -17.511 6.204 28.347 1.00 87.31 155 ASP A CA 1
ATOM 1171 C C . ASP A 1 155 ? -17.812 6.597 26.888 1.00 87.31 155 ASP A C 1
ATOM 1173 O O . ASP A 1 155 ? -18.836 7.228 26.612 1.00 87.31 155 ASP A O 1
ATOM 1177 N N . ARG A 1 156 ? -16.931 6.245 25.941 1.00 86.25 156 ARG A N 1
ATOM 1178 C CA . ARG A 1 156 ? -17.036 6.625 24.527 1.00 86.25 156 ARG A CA 1
ATOM 1179 C C . ARG A 1 156 ? -17.352 5.430 23.638 1.00 86.25 156 ARG A C 1
ATOM 1181 O O . ARG A 1 156 ? -16.914 4.310 23.865 1.00 86.25 156 ARG A O 1
ATOM 1188 N N . THR A 1 157 ? -18.097 5.699 22.570 1.00 89.69 157 THR A N 1
ATOM 1189 C CA . THR A 1 157 ? -18.331 4.752 21.476 1.00 89.69 157 THR A CA 1
ATOM 1190 C C . THR A 1 157 ? -17.688 5.312 20.218 1.00 89.69 157 THR A C 1
ATOM 1192 O O . THR A 1 157 ? -18.012 6.427 19.807 1.00 89.69 157 THR A O 1
ATOM 1195 N N . ILE A 1 158 ? -16.773 4.550 19.622 1.00 89.50 158 ILE A N 1
ATOM 1196 C CA . ILE A 1 158 ? -16.016 4.949 18.434 1.00 89.50 158 ILE A CA 1
ATOM 1197 C C . ILE A 1 158 ? -16.484 4.097 17.252 1.00 89.50 158 ILE A C 1
ATOM 1199 O O . ILE A 1 158 ? -16.604 2.881 17.372 1.00 89.50 158 ILE A O 1
ATOM 1203 N N . LEU A 1 159 ? -16.752 4.746 16.118 1.00 91.94 159 LEU A N 1
ATOM 1204 C CA . LEU A 1 159 ? -17.019 4.094 14.837 1.00 91.94 159 LEU A CA 1
ATOM 1205 C C . LEU A 1 159 ? -15.856 4.391 13.888 1.00 91.94 159 LEU A C 1
ATOM 1207 O O . LEU A 1 159 ? -15.652 5.547 13.519 1.00 91.94 159 LEU A O 1
ATOM 1211 N N . ASP A 1 160 ? -15.134 3.351 13.480 1.00 91.81 160 ASP A N 1
ATOM 1212 C CA . ASP A 1 160 ? -14.054 3.437 12.496 1.00 91.81 160 ASP A CA 1
ATOM 1213 C C . ASP A 1 160 ? -14.574 3.049 11.100 1.00 91.81 160 ASP A C 1
ATOM 1215 O O . ASP A 1 160 ? -14.864 1.884 10.822 1.00 91.81 160 ASP A O 1
ATOM 1219 N N . ILE A 1 161 ? -14.754 4.043 10.222 1.00 92.62 161 ILE A N 1
ATOM 1220 C CA . ILE A 1 161 ? -15.213 3.826 8.844 1.00 92.62 161 ILE A CA 1
ATOM 1221 C C . ILE A 1 161 ? -13.996 3.631 7.946 1.00 92.62 161 ILE A C 1
ATOM 1223 O O . ILE A 1 161 ? -13.170 4.529 7.803 1.00 92.62 161 ILE A O 1
ATOM 1227 N N . GLY A 1 162 ? -13.941 2.485 7.267 1.00 89.31 162 GLY A N 1
ATOM 1228 C CA . GLY A 1 162 ? -12.753 2.100 6.506 1.00 89.31 162 GLY A CA 1
ATOM 1229 C C . GLY A 1 162 ? -11.661 1.520 7.404 1.00 89.31 162 GLY A C 1
ATOM 1230 O O . GLY A 1 162 ? -10.481 1.735 7.142 1.00 89.31 162 GLY A O 1
ATOM 1231 N N . CYS A 1 163 ? -12.059 0.759 8.430 1.00 92.31 163 CYS A N 1
ATOM 1232 C CA . CYS A 1 16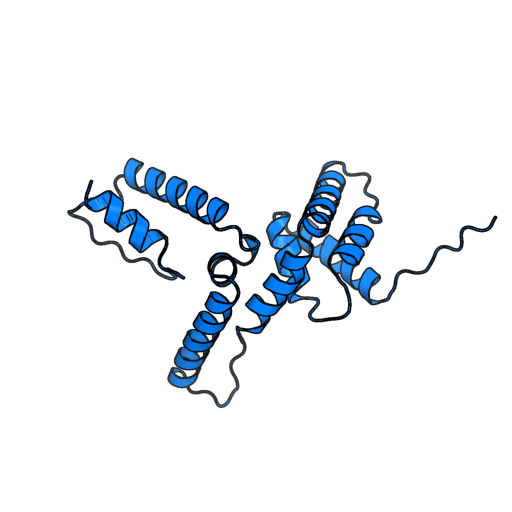3 ? -11.173 0.149 9.426 1.00 92.31 163 CYS A CA 1
ATOM 1233 C C . CYS A 1 163 ? -10.100 -0.791 8.843 1.00 92.31 163 CYS A C 1
ATOM 1235 O O . CYS A 1 163 ? -9.123 -1.125 9.520 1.00 92.31 163 CYS A O 1
ATOM 1237 N N . GLY A 1 164 ? -10.249 -1.209 7.582 1.00 93.12 164 GLY A N 1
ATOM 1238 C CA . GLY A 1 164 ? -9.298 -2.074 6.893 1.00 93.12 164 GLY A CA 1
ATOM 1239 C C . GLY A 1 164 ? -9.144 -3.405 7.626 1.00 93.12 164 GLY A C 1
ATOM 1240 O O . GLY A 1 164 ? -10.121 -4.110 7.840 1.00 93.12 164 GLY A O 1
ATOM 1241 N N . ILE A 1 165 ? -7.920 -3.720 8.050 1.00 93.94 165 ILE A N 1
ATOM 1242 C CA . ILE A 1 165 ? -7.585 -4.917 8.839 1.00 93.94 165 ILE A CA 1
ATOM 1243 C C . ILE A 1 165 ? -7.829 -4.736 10.351 1.00 93.94 165 ILE A C 1
ATOM 1245 O O . ILE A 1 165 ? -7.306 -5.503 11.151 1.00 93.94 165 ILE A O 1
ATOM 1249 N N . GLY A 1 166 ? -8.568 -3.701 10.766 1.00 93.88 166 GLY A N 1
ATOM 1250 C CA . GLY A 1 166 ? -8.958 -3.491 12.167 1.00 93.88 166 GLY A CA 1
ATOM 1251 C C . GLY A 1 166 ? -7.851 -2.945 13.077 1.00 93.88 166 GLY A C 1
ATOM 1252 O O . GLY A 1 166 ? -7.938 -3.073 14.296 1.00 93.88 166 GLY A O 1
ATOM 1253 N N . ARG A 1 167 ? -6.804 -2.316 12.518 1.00 94.19 167 ARG A N 1
ATOM 1254 C CA . ARG A 1 167 ? -5.633 -1.856 13.299 1.00 94.19 167 ARG A CA 1
ATOM 1255 C C . ARG A 1 167 ? -5.994 -0.878 14.423 1.00 94.19 167 ARG A C 1
ATOM 1257 O O . ARG A 1 167 ? -5.465 -0.982 15.525 1.00 94.19 167 ARG A O 1
ATOM 1264 N N 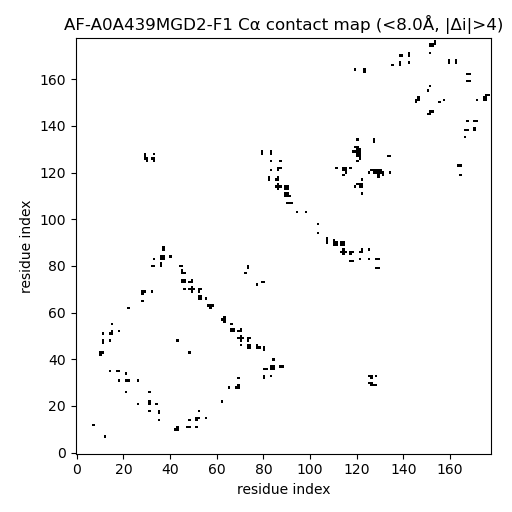. PHE A 1 168 ? -6.906 0.056 14.152 1.00 93.75 168 PHE A N 1
ATOM 1265 C CA . PHE A 1 168 ? -7.345 1.029 15.150 1.00 93.75 168 PHE A CA 1
ATOM 1266 C C . PHE A 1 168 ? -8.330 0.432 16.141 1.00 93.75 168 PHE A C 1
ATOM 1268 O O . PHE A 1 168 ? -8.251 0.767 17.314 1.00 93.75 168 PHE A O 1
ATOM 1275 N N . GLU A 1 169 ? -9.217 -0.460 15.699 1.00 91.62 169 GLU A N 1
ATOM 1276 C CA . GLU A 1 169 ? -10.133 -1.171 16.593 1.00 91.62 169 GLU A CA 1
ATOM 1277 C C . GLU A 1 169 ? -9.354 -1.914 17.684 1.00 91.62 169 GLU A C 1
ATOM 1279 O O . GLU A 1 169 ? -9.604 -1.700 18.870 1.00 91.62 169 GLU A O 1
ATOM 1284 N N . SER A 1 170 ? -8.342 -2.696 17.290 1.00 91.25 170 SER A N 1
ATOM 1285 C CA . SER A 1 170 ? -7.479 -3.407 18.238 1.00 91.25 170 SER A CA 1
ATOM 1286 C C . SER A 1 170 ? -6.755 -2.440 19.181 1.00 91.25 170 SER A C 1
ATOM 1288 O O . SER A 1 170 ? -6.818 -2.601 20.399 1.00 91.25 170 SER A O 1
ATOM 1290 N N . ALA A 1 171 ? -6.102 -1.407 18.640 1.00 92.19 171 ALA A N 1
ATOM 1291 C CA . ALA A 1 171 ? -5.291 -0.491 19.441 1.00 92.19 171 ALA A CA 1
ATOM 1292 C C . ALA A 1 171 ? -6.127 0.375 20.405 1.00 92.19 171 ALA A C 1
ATOM 1294 O O . ALA A 1 171 ? -5.727 0.605 21.547 1.00 92.19 171 ALA A O 1
ATOM 1295 N N . LEU A 1 172 ? -7.306 0.832 19.973 1.00 89.56 172 LEU A N 1
ATOM 1296 C CA . LEU A 1 172 ? -8.213 1.644 20.788 1.00 89.56 172 LEU A CA 1
ATOM 1297 C C . LEU A 1 172 ? -8.953 0.809 21.840 1.00 89.56 172 LEU A C 1
ATOM 1299 O O . LEU A 1 172 ? -9.246 1.327 22.918 1.00 89.56 172 LEU A O 1
ATOM 1303 N N . SER A 1 173 ? -9.224 -0.473 21.569 1.00 84.25 173 SER A N 1
ATOM 1304 C CA . SER A 1 173 ? -9.785 -1.393 22.566 1.00 84.25 173 SER A CA 1
ATOM 1305 C C . SER A 1 173 ? -8.796 -1.649 23.707 1.00 84.25 173 SER A C 1
ATOM 1307 O O . SER A 1 173 ? -9.170 -1.571 24.877 1.00 84.25 173 SER A O 1
ATOM 1309 N N . ASP A 1 174 ? -7.521 -1.887 23.393 1.00 70.69 174 ASP A N 1
ATOM 1310 C CA . ASP A 1 174 ? -6.474 -2.100 24.403 1.00 70.69 174 ASP A CA 1
ATOM 1311 C C . ASP A 1 174 ? -6.202 -0.848 25.244 1.00 70.69 174 ASP A C 1
ATOM 1313 O O . ASP A 1 174 ? -5.859 -0.948 26.423 1.00 70.69 174 ASP A O 1
ATOM 1317 N N . ALA A 1 175 ? -6.332 0.339 24.649 1.00 61.78 175 ALA A N 1
ATOM 1318 C CA . ALA A 1 175 ? -6.240 1.609 25.362 1.00 61.78 175 ALA A CA 1
ATOM 1319 C C . ALA A 1 175 ? -7.417 1.823 26.324 1.00 61.78 175 ALA A C 1
ATOM 1321 O O . ALA A 1 175 ? -7.226 2.325 27.426 1.00 61.78 175 ALA A O 1
ATOM 1322 N N . ALA A 1 176 ? -8.628 1.408 25.941 1.00 58.59 176 ALA A N 1
ATOM 1323 C CA . ALA A 1 176 ? -9.813 1.531 26.789 1.00 58.59 176 ALA A CA 1
ATOM 1324 C C . ALA A 1 176 ? -9.791 0.598 28.017 1.00 58.59 176 ALA A C 1
ATOM 1326 O O . ALA A 1 176 ? -10.526 0.837 28.975 1.00 58.59 176 ALA A O 1
ATOM 1327 N N . HIS A 1 177 ? -8.975 -0.461 28.000 1.00 57.09 177 HIS A N 1
ATOM 1328 C CA . HIS A 1 177 ? -8.843 -1.419 29.104 1.00 57.09 177 HIS A CA 1
ATOM 1329 C C . HIS A 1 177 ? -7.649 -1.170 30.040 1.00 57.09 177 HIS A C 1
ATOM 1331 O O . HIS A 1 177 ? -7.519 -1.885 31.037 1.00 57.09 177 HIS A O 1
ATOM 1337 N N . ARG A 1 178 ? -6.783 -0.199 29.731 1.00 53.88 178 ARG A N 1
ATOM 1338 C CA . ARG A 1 178 ? -5.665 0.219 30.592 1.00 53.88 178 ARG A CA 1
ATOM 1339 C C . ARG A 1 178 ? -6.091 1.303 31.576 1.00 53.88 178 ARG A C 1
ATOM 1341 O O . ARG A 1 178 ? -5.574 1.257 32.714 1.00 53.88 178 ARG A O 1
#

Foldseek 3Di:
DDPPPDDDDPVLVVLLVLLVVCVVVVDALLVSLLVSLQVDLDDAFLQNSLVSLCVPDDPDPVSNVSSNVNSVVCVVCRCLSVLSNQLNVLADPDDDPPDDPVNVVVSRVRSLVSSVVSAQVCSLPVSCSSVPVVVLVVLVVVLVVCVVVVVAEPPDDDDDDSCRSVSNVVVRVVVRVD

Mean predicted aligned error: 6.18 Å